Protein 7SH3 (pdb70)

InterPro domains:
  IPR007430 Bacterial virulence protein VirB8-like [PF04335] (34-222)
  IPR032710 NTF2-like domain superfamily [SSF54427] (96-222)

B-factor: mean 129.23, std 21.51, range [91.9, 218.91]

Secondary structure (DSSP, 8-state):
-HHHHHHHHHHHHHHHHHH--SHHHHHHHHHHHHHHHHHHHTT-HHHHHHHHHHHHHHHHHT-/-TTHHHHHHHHHHHHHHHH-B-GGGHHHHHHHHHHHB-HHHHHHHHHHHSTT-TT-HHHHHTTTEEEEEEEEEEEE-SSSEEEEEEEEEEEETT--EEE--EEEEEEEEEE---EEEEEEEEEE-

Radius of gyration: 17.73 Å; Cα contacts (8 Å, |Δi|>4): 302; chains: 2; bounding box: 45×31×51 Å

Structure (mmCIF, N/CA/C/O backbone):
data_7SH3
#
_entry.id   7SH3
#
_cell.length_a   57.260
_cell.length_b   71.480
_cell.length_c   155.110
_cell.angle_alpha   90.000
_cell.angle_beta   90.000
_cell.angle_gamma   90.000
#
_symmetry.space_group_name_H-M   'I 21 21 21'
#
loop_
_entity.id
_entity.type
_entity.pdbx_description
1 polymer 'Synthetic VirB8 Miniprotein Binder'
2 polymer 'VirB8-like protein of type IV secretion system'
#
loop_
_atom_site.group_PDB
_atom_site.id
_atom_site.type_symbol
_atom_site.label_atom_id
_atom_site.label_alt_id
_atom_site.label_comp_id
_atom_site.label_asym_id
_atom_site.label_entity_id
_atom_site.label_seq_id
_atom_site.pdbx_PDB_ins_code
_atom_site.Cartn_x
_atom_site.Cartn_y
_atom_site.Cartn_z
_atom_site.occupancy
_atom_site.B_iso_or_equiv
_atom_site.auth_seq_id
_atom_site.auth_comp_id
_atom_site.auth_asym_id
_atom_site.auth_atom_id
_atom_site.pdbx_PDB_model_num
ATOM 1 N N . ASN A 1 4 ? 18.455 -5.056 23.178 1.00 155.33 4 ASN A N 1
ATOM 2 C CA . ASN A 1 4 ? 18.919 -4.414 21.949 1.00 156.45 4 ASN A CA 1
ATOM 3 C C . ASN A 1 4 ? 18.081 -3.145 21.808 1.00 153.38 4 ASN A C 1
ATOM 4 O O . ASN A 1 4 ? 16.901 -3.160 22.141 1.00 159.46 4 ASN A O 1
ATOM 9 N N . ALA A 1 5 ? 18.650 -2.061 21.271 1.00 152.12 5 ALA A N 1
ATOM 10 C CA . ALA A 1 5 ? 17.919 -0.794 21.247 1.00 149.72 5 ALA A CA 1
ATOM 11 C C . ALA A 1 5 ? 16.665 -0.866 20.375 1.00 158.29 5 ALA A C 1
ATOM 12 O O . ALA A 1 5 ? 15.611 -0.366 20.775 1.00 159.32 5 ALA A O 1
ATOM 14 N N . GLU A 1 6 ? 16.744 -1.466 19.183 1.00 165.96 6 GLU A N 1
ATOM 15 C CA . GLU A 1 6 ? 15.545 -1.575 18.352 1.00 165.31 6 GLU A CA 1
ATOM 16 C C . GLU A 1 6 ? 14.461 -2.372 19.068 1.00 167.77 6 GLU A C 1
ATOM 17 O O . GLU A 1 6 ? 13.332 -1.897 19.235 1.00 163.90 6 GLU A O 1
ATOM 23 N N . GLU A 1 7 ? 14.808 -3.575 19.531 1.00 155.35 7 GLU A N 1
ATOM 24 C CA . GLU A 1 7 ? 13.839 -4.473 20.153 1.00 153.09 7 GLU A CA 1
ATOM 25 C C . GLU A 1 7 ? 13.062 -3.775 21.262 1.00 150.60 7 GLU A C 1
ATOM 26 O O . GLU A 1 7 ? 11.880 -4.064 21.479 1.00 151.21 7 GLU A O 1
ATOM 32 N N . ILE A 1 8 ? 13.702 -2.840 21.969 1.00 150.15 8 ILE A N 1
ATOM 33 C CA . ILE A 1 8 ? 12.992 -2.091 23.001 1.00 146.88 8 ILE A CA 1
ATOM 34 C C . ILE A 1 8 ? 11.981 -1.136 22.376 1.00 144.62 8 ILE A C 1
ATOM 35 O O . ILE A 1 8 ? 10.832 -1.044 22.828 1.00 142.37 8 ILE A O 1
ATOM 40 N N . THR A 1 9 ? 12.389 -0.405 21.336 1.00 145.35 9 THR A N 1
ATOM 41 C CA . THR A 1 9 ? 11.527 0.630 20.771 1.00 141.84 9 THR A CA 1
ATOM 42 C C . THR A 1 9 ? 10.179 0.057 20.354 1.00 141.60 9 THR A C 1
ATOM 43 O O . THR A 1 9 ? 9.127 0.595 20.719 1.00 136.85 9 THR A O 1
ATOM 47 N N . GLU A 1 10 ? 10.190 -1.050 19.603 1.00 141.80 10 GLU A N 1
ATOM 48 C CA . GLU A 1 10 ? 8.940 -1.740 19.281 1.00 136.51 10 GLU A CA 1
ATOM 49 C C . GLU A 1 10 ? 8.222 -2.247 20.531 1.00 132.30 10 GLU A C 1
ATOM 50 O O . GLU A 1 10 ? 7.032 -1.972 20.715 1.00 131.22 10 GLU A O 1
ATOM 56 N N . LYS A 1 11 ? 8.910 -2.978 21.413 1.00 138.61 11 LYS A N 1
ATOM 57 C CA . LYS A 1 11 ? 8.214 -3.485 22.596 1.00 140.13 11 LYS A CA 1
ATOM 58 C C . LYS A 1 11 ? 7.599 -2.351 23.419 1.00 134.68 11 LYS A C 1
ATOM 59 O O . LYS A 1 11 ? 6.406 -2.389 23.744 1.00 127.44 11 LYS A O 1
ATOM 65 N N . ALA A 1 12 ? 8.392 -1.321 23.746 1.00 135.08 12 ALA A N 1
ATOM 66 C CA . ALA A 1 12 ? 7.891 -0.249 24.608 1.00 130.66 12 ALA A CA 1
ATOM 67 C C . ALA A 1 12 ? 6.757 0.528 23.953 1.00 125.73 12 ALA A C 1
ATOM 68 O O . ALA A 1 12 ? 5.874 1.051 24.650 1.00 119.72 12 ALA A O 1
ATOM 70 N N . THR A 1 13 ? 6.782 0.635 22.621 1.00 126.54 13 THR A N 1
ATOM 71 C CA . THR A 1 13 ? 5.739 1.360 21.908 1.00 125.93 13 THR A CA 1
ATOM 72 C C . THR A 1 13 ? 4.410 0.657 22.047 1.00 119.51 13 THR A C 1
ATOM 73 O O . THR A 1 13 ? 3.423 1.267 22.465 1.00 117.26 13 THR A O 1
ATOM 77 N N . LEU A 1 14 ? 4.376 -0.634 21.709 1.00 117.00 14 LEU A N 1
ATOM 78 C CA . LEU A 1 14 ? 3.218 -1.472 22.008 1.00 118.45 14 LEU A CA 1
ATOM 79 C C . LEU A 1 14 ? 2.774 -1.328 23.462 1.00 119.83 14 LEU A C 1
ATOM 80 O O . LEU A 1 14 ? 1.675 -0.844 23.728 1.00 127.08 14 LEU A O 1
ATOM 85 N N . VAL A 1 15 ? 3.627 -1.732 24.413 1.00 121.25 15 VAL A N 1
ATOM 86 C CA . VAL A 1 15 ? 3.334 -1.581 25.839 1.00 123.19 15 VAL A CA 1
ATOM 87 C C . VAL A 1 15 ? 2.731 -0.210 26.131 1.00 127.50 15 VAL A C 1
ATOM 88 O O . VAL A 1 15 ? 1.677 -0.094 26.773 1.00 124.44 15 VAL A O 1
ATOM 92 N 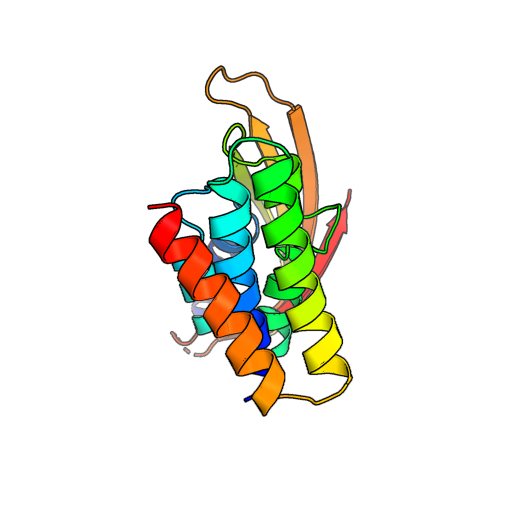N . GLY A 1 16 ? 3.384 0.851 25.652 1.00 139.70 16 GLY A N 1
ATOM 93 C CA . GLY A 1 16 ? 2.902 2.192 25.945 1.00 139.27 16 GLY A CA 1
ATOM 94 C C . GLY A 1 16 ? 1.551 2.492 25.327 1.00 133.12 16 GLY A C 1
ATOM 95 O O . GLY A 1 16 ? 0.777 3.278 25.880 1.00 130.59 16 GLY A O 1
ATOM 96 N N . ILE A 1 17 ? 1.261 1.892 24.168 1.00 122.77 17 ILE A N 1
ATOM 97 C CA . ILE A 1 17 ? -0.084 1.960 23.607 1.00 119.90 17 ILE A CA 1
ATOM 98 C C . ILE A 1 17 ? -1.088 1.343 24.574 1.00 123.15 17 ILE A C 1
ATOM 99 O O . ILE A 1 17 ? -2.009 2.016 25.058 1.00 122.51 17 ILE A O 1
ATOM 104 N N . GLU A 1 18 ? -0.918 0.049 24.881 1.00 119.66 18 GLU A N 1
ATOM 105 C CA . GLU A 1 18 ? -1.951 -0.646 25.644 1.00 126.66 18 GLU A CA 1
ATOM 106 C C . GLU A 1 18 ? -2.140 -0.037 27.022 1.00 122.81 18 GLU A C 1
ATOM 107 O O . GLU A 1 18 ? -3.180 -0.249 27.650 1.00 121.15 18 GLU A O 1
ATOM 113 N N . ALA A 1 19 ? -1.144 0.681 27.525 1.00 128.07 19 ALA A N 1
ATOM 114 C CA . ALA A 1 19 ? -1.349 1.414 28.764 1.00 127.95 19 ALA A CA 1
ATOM 115 C C . ALA A 1 19 ? -2.170 2.668 28.492 1.00 125.18 19 ALA A C 1
ATOM 116 O O . ALA A 1 19 ? -3.143 2.943 29.200 1.00 116.37 19 ALA A O 1
ATOM 118 N N . TRP A 1 20 ? -1.818 3.412 27.433 1.00 124.00 20 TRP A N 1
ATOM 119 C CA . TRP A 1 20 ? -2.610 4.577 27.055 1.00 128.82 20 TRP A CA 1
ATOM 120 C C . TRP A 1 20 ? -4.090 4.231 26.883 1.00 130.34 20 TRP A C 1
ATOM 121 O O . TRP A 1 20 ? -4.969 4.970 27.348 1.00 126.72 20 TRP A O 1
ATOM 132 N N . LEU A 1 21 ? -4.382 3.101 26.241 1.00 125.88 21 LEU A N 1
ATOM 133 C CA . LEU A 1 21 ? -5.761 2.788 25.896 1.00 123.76 21 LEU A CA 1
ATOM 134 C C . LEU A 1 21 ? -6.594 2.467 27.126 1.00 128.61 21 LEU A C 1
ATOM 135 O O . LEU A 1 21 ? -7.777 2.822 27.185 1.00 136.29 21 LEU A O 1
ATOM 140 N N . LEU A 1 22 ? -5.994 1.811 28.117 1.00 128.10 22 LEU A N 1
ATOM 141 C CA . LEU A 1 22 ? -6.673 1.353 29.323 1.00 125.37 22 LEU A CA 1
ATOM 142 C C . LEU A 1 22 ? -6.786 2.415 30.406 1.00 135.54 22 LEU A C 1
ATOM 143 O O . LEU A 1 22 ? -7.453 2.166 31.420 1.00 145.45 22 LEU A O 1
ATOM 148 N N . ALA A 1 23 ? -6.147 3.571 30.240 1.00 147.05 23 ALA A N 1
ATOM 149 C CA . ALA A 1 23 ? -6.028 4.526 31.334 1.00 150.39 23 ALA A CA 1
ATOM 150 C C . ALA A 1 23 ? -7.284 5.371 31.435 1.00 154.88 23 ALA A C 1
ATOM 151 O O . ALA A 1 23 ? -7.891 5.729 30.422 1.00 158.62 23 ALA A O 1
ATOM 153 N N . LYS A 1 24 ? -7.658 5.711 32.666 1.00 160.48 24 LYS A N 1
ATOM 154 C CA . LYS A 1 24 ? -8.974 6.275 32.920 1.00 160.74 24 LYS A CA 1
ATOM 155 C C . LYS A 1 24 ? -8.939 7.798 32.972 1.00 165.94 24 LYS A C 1
ATOM 156 O O . LYS A 1 24 ? -9.201 8.454 31.959 1.00 170.55 24 LYS A O 1
ATOM 162 N N . ASP A 1 25 ? -8.624 8.375 34.127 1.00 165.40 25 ASP A N 1
ATOM 163 C CA . ASP A 1 25 ? -8.550 9.824 34.229 1.00 168.65 25 ASP A CA 1
ATOM 164 C C . ASP A 1 25 ? -7.250 10.342 33.612 1.00 167.79 25 ASP A C 1
ATOM 165 O O . ASP A 1 25 ? -6.392 9.576 33.159 1.00 162.33 25 ASP A O 1
ATOM 170 N N . GLU A 1 26 ? -7.116 11.672 33.577 1.00 168.82 26 GLU A N 1
ATOM 171 C CA . GLU A 1 26 ? -5.910 12.276 33.017 1.00 166.28 26 GLU A CA 1
ATOM 172 C C . GLU A 1 26 ? -4.683 11.974 33.866 1.00 166.11 26 GLU A C 1
ATOM 173 O O . GLU A 1 26 ? -3.558 12.047 33.360 1.00 162.90 26 GLU A O 1
ATOM 179 N N . GLU A 1 27 ? -4.876 11.616 35.136 1.00 173.57 27 GLU A N 1
ATOM 180 C CA . GLU A 1 27 ? -3.756 11.242 35.990 1.00 168.59 27 GLU A CA 1
ATOM 181 C C . GLU A 1 27 ? -3.205 9.858 35.668 1.00 167.26 27 GLU A C 1
ATOM 182 O O . GLU A 1 27 ? -2.039 9.589 35.967 1.00 168.55 27 GLU A O 1
ATOM 188 N N . GLN A 1 28 ? -3.996 8.990 35.040 1.00 164.39 28 GLN A N 1
ATOM 189 C CA . GLN A 1 28 ? -3.467 7.745 34.493 1.00 159.12 28 GLN A CA 1
ATOM 190 C C . GLN A 1 28 ? -2.824 7.951 33.118 1.00 155.95 28 GLN A C 1
ATOM 191 O O . GLN A 1 28 ? -1.866 7.255 32.767 1.00 146.30 28 GLN A O 1
ATOM 197 N N . LYS A 1 29 ? -3.346 8.888 32.319 1.00 155.64 29 LYS A N 1
ATOM 198 C CA . LYS A 1 29 ? -2.746 9.171 31.016 1.00 148.05 29 LYS A CA 1
ATOM 199 C C . LYS A 1 29 ? -1.407 9.882 31.167 1.00 144.69 29 LYS A C 1
ATOM 200 O O . LYS A 1 29 ? -0.476 9.628 30.396 1.00 143.70 29 LYS A O 1
ATOM 206 N N . LYS A 1 30 ? -1.297 10.795 32.136 1.00 150.39 30 LYS A N 1
ATOM 207 C CA . LYS A 1 30 ? -0.062 11.558 32.286 1.00 149.05 30 LYS A CA 1
ATOM 208 C C . LYS A 1 30 ? 1.119 10.637 32.570 1.00 146.94 30 LYS A C 1
ATOM 209 O O . LYS A 1 30 ? 2.217 10.844 32.040 1.00 149.33 30 LYS A O 1
ATOM 215 N N . LYS A 1 31 ? 0.905 9.590 33.371 1.00 146.31 31 LYS A N 1
ATOM 216 C CA . LYS A 1 31 ? 2.020 8.738 33.775 1.00 140.48 31 LYS A 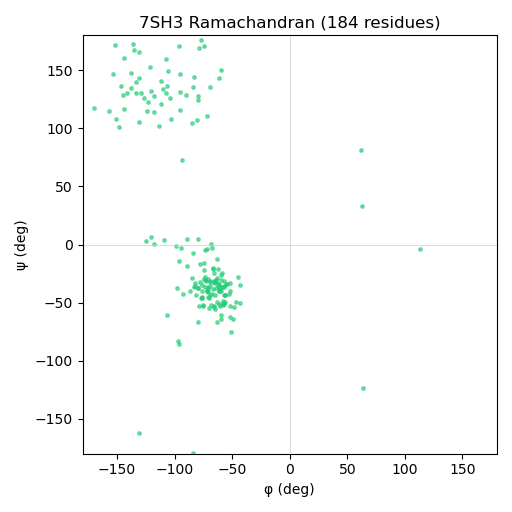CA 1
ATOM 217 C C . LYS A 1 31 ? 2.492 7.856 32.621 1.00 135.96 31 LYS A C 1
ATOM 218 O O . LYS A 1 31 ? 3.694 7.623 32.464 1.00 134.40 31 LYS A O 1
ATOM 224 N N . VAL A 1 32 ? 1.561 7.378 31.794 1.00 137.80 32 VAL A N 1
ATOM 225 C CA . VAL A 1 32 ? 1.916 6.545 30.647 1.00 133.70 32 VAL A CA 1
ATOM 226 C C . VAL A 1 32 ? 2.597 7.378 29.565 1.00 139.91 32 VAL A C 1
ATOM 227 O O . VAL A 1 32 ? 3.572 6.940 28.938 1.00 136.89 32 VAL A O 1
ATOM 231 N N . ARG A 1 33 ? 2.111 8.598 29.341 1.00 134.52 33 ARG A N 1
ATOM 232 C CA . ARG A 1 33 ? 2.713 9.461 28.333 1.00 137.47 33 ARG A CA 1
ATOM 233 C C . ARG A 1 33 ? 4.154 9.819 28.698 1.00 142.04 33 ARG A C 1
ATOM 234 O O . ARG A 1 33 ? 5.027 9.872 27.828 1.00 146.72 33 ARG A O 1
ATOM 242 N N . THR A 1 34 ? 4.435 10.027 29.985 1.00 146.67 34 THR A N 1
ATOM 243 C CA . THR A 1 34 ? 5.786 10.399 30.402 1.00 149.55 34 THR A CA 1
ATOM 244 C C . THR A 1 34 ? 6.742 9.210 30.370 1.00 147.16 34 THR A C 1
ATOM 245 O O . THR A 1 34 ? 7.835 9.304 29.798 1.00 151.55 34 THR A O 1
ATOM 249 N N . LEU A 1 35 ? 6.359 8.102 31.013 1.00 142.12 35 LEU A N 1
ATOM 250 C CA . LEU A 1 35 ? 7.124 6.863 30.911 1.00 137.68 35 LEU A CA 1
ATOM 251 C C . LEU A 1 35 ? 7.479 6.564 29.463 1.00 142.28 35 LEU A C 1
ATOM 252 O O . LEU A 1 35 ? 8.638 6.297 29.127 1.00 142.93 35 LEU A O 1
ATOM 257 N N . ASN A 1 36 ? 6.480 6.622 28.587 1.00 142.50 36 ASN A N 1
ATOM 258 C CA . ASN A 1 36 ? 6.698 6.316 27.178 1.00 141.70 36 ASN A CA 1
ATOM 259 C C . ASN A 1 36 ? 7.759 7.233 26.584 1.00 144.06 36 ASN A C 1
ATOM 260 O O . ASN A 1 36 ? 8.740 6.766 26.000 1.00 144.82 36 ASN A O 1
ATOM 265 N N . ARG A 1 37 ? 7.589 8.547 26.752 1.00 153.76 37 ARG A N 1
ATOM 266 C CA . ARG A 1 37 ? 8.566 9.500 26.235 1.00 158.86 37 ARG A CA 1
ATOM 267 C C . ARG A 1 37 ? 9.927 9.311 26.890 1.00 160.39 37 ARG A C 1
ATOM 268 O O . ARG A 1 37 ? 10.966 9.486 26.242 1.00 163.44 37 ARG A O 1
ATOM 276 N N . GLN A 1 38 ? 9.946 8.966 28.176 1.00 149.86 38 GLN A N 1
ATOM 277 C CA . GLN A 1 38 ? 11.228 8.751 28.834 1.00 151.06 38 GLN A CA 1
ATOM 278 C C . GLN A 1 38 ? 11.933 7.527 28.267 1.00 150.10 38 GLN A C 1
ATOM 279 O O . GLN A 1 38 ? 13.154 7.541 28.092 1.00 154.58 38 GLN A O 1
ATOM 285 N N . VAL A 1 39 ? 11.184 6.464 27.959 1.00 148.75 39 VAL A N 1
ATOM 286 C CA . VAL A 1 39 ? 11.806 5.305 27.328 1.00 146.62 39 VAL A CA 1
ATOM 287 C C . VAL A 1 39 ? 12.364 5.688 25.961 1.00 147.48 39 VAL A C 1
ATOM 288 O O . VAL A 1 39 ? 13.348 5.103 25.496 1.00 146.03 39 VAL A O 1
ATOM 292 N N . LYS A 1 40 ? 11.757 6.677 25.304 1.00 142.89 40 LYS A N 1
ATOM 293 C CA . LYS A 1 40 ? 12.282 7.169 24.034 1.00 149.11 40 LYS A CA 1
ATOM 294 C C . LYS A 1 40 ? 13.517 8.031 24.258 1.00 158.26 40 LYS A C 1
ATOM 295 O O . LYS A 1 40 ? 14.572 7.803 23.648 1.00 160.44 40 LYS A O 1
ATOM 301 N N . LYS A 1 41 ? 13.389 9.039 25.128 1.00 158.46 41 LYS A N 1
ATOM 302 C CA . LYS A 1 41 ? 14.504 9.927 25.440 1.00 162.04 41 LYS A CA 1
ATOM 303 C C . LYS A 1 41 ? 15.737 9.133 25.840 1.00 163.26 41 LYS A C 1
ATOM 304 O O . LYS A 1 41 ? 16.858 9.467 25.446 1.00 170.02 41 LYS A O 1
ATOM 310 N N . LEU A 1 42 ? 15.541 8.060 26.607 1.00 158.74 42 LEU A N 1
ATOM 311 C CA . LEU A 1 42 ? 16.671 7.294 27.113 1.00 159.45 42 LEU A CA 1
ATOM 312 C C . LEU A 1 42 ? 17.315 6.458 26.020 1.00 163.78 42 LEU A C 1
ATOM 313 O O . LEU A 1 42 ? 18.523 6.205 26.073 1.00 168.78 42 LEU A O 1
ATOM 318 N N . LEU A 1 43 ? 16.542 6.016 25.029 1.00 164.68 43 LEU A N 1
ATOM 319 C CA . LEU A 1 43 ? 17.145 5.204 23.980 1.00 164.93 43 LEU A CA 1
ATOM 320 C C . LEU A 1 43 ? 17.980 6.044 23.025 1.00 179.64 43 LEU A C 1
ATOM 321 O O . LEU A 1 43 ? 18.958 5.544 22.454 1.00 179.40 43 LEU A O 1
ATOM 326 N N . GLN A 1 44 ? 17.614 7.313 22.847 1.00 194.56 44 GLN A N 1
ATOM 327 C CA . GLN A 1 44 ? 18.415 8.208 22.021 1.00 195.90 44 GLN A CA 1
ATOM 328 C C . GLN A 1 44 ? 19.725 8.554 22.713 1.00 201.93 44 GLN A C 1
ATOM 329 O O . GLN A 1 44 ? 20.778 8.599 22.070 1.00 204.91 44 GLN A O 1
ATOM 335 N N . GLN A 1 45 ? 19.684 8.787 24.030 1.00 203.27 45 GLN A N 1
ATOM 336 C CA . GLN A 1 45 ? 20.895 8.948 24.830 1.00 207.38 45 GLN A CA 1
ATOM 337 C C . GLN A 1 45 ? 21.698 7.655 24.953 1.00 208.16 45 GLN A C 1
ATOM 338 O O . GLN A 1 45 ? 22.740 7.661 25.619 1.00 213.64 45 GLN A O 1
ATOM 344 N N . ASN A 1 46 ? 21.236 6.560 24.340 1.00 185.02 46 ASN A N 1
ATOM 345 C CA . ASN A 1 46 ? 21.933 5.270 24.344 1.00 178.39 46 ASN A CA 1
ATOM 346 C C . ASN A 1 46 ? 22.070 4.693 25.747 1.00 170.35 46 ASN A C 1
ATOM 347 O O . ASN A 1 46 ? 23.051 4.012 26.059 1.00 165.84 46 ASN A O 1
ATOM 352 N N . ASP A 1 47 ? 21.085 4.958 26.599 1.00 171.94 47 ASP A N 1
ATOM 353 C CA . ASP A 1 47 ? 21.002 4.331 27.912 1.00 161.44 47 ASP A CA 1
ATOM 354 C C . ASP A 1 47 ? 20.116 3.092 27.818 1.00 155.06 47 ASP A C 1
ATOM 355 O O . ASP A 1 47 ? 18.983 3.063 28.287 1.00 159.15 47 ASP A O 1
ATOM 360 N N . LEU A 1 48 ? 20.658 2.053 27.183 1.00 149.92 48 LEU A N 1
ATOM 361 C CA . LEU A 1 48 ? 19.871 0.841 26.978 1.00 147.87 48 LEU A CA 1
ATOM 362 C C . LEU A 1 48 ? 19.597 0.139 28.292 1.00 148.30 48 LEU A C 1
ATOM 363 O O . LEU A 1 48 ? 18.479 -0.320 28.533 1.00 151.48 48 LEU A O 1
ATOM 368 N N . ASP A 1 49 ? 20.602 0.043 29.161 1.00 158.02 49 ASP A N 1
ATOM 369 C CA . ASP A 1 49 ? 20.355 -0.572 30.460 1.00 159.51 49 ASP A CA 1
ATOM 370 C C . ASP A 1 49 ? 19.296 0.192 31.249 1.00 159.79 49 ASP A C 1
ATOM 371 O O . ASP A 1 49 ? 18.472 -0.418 31.936 1.00 161.16 49 ASP A O 1
ATOM 376 N N . GLN A 1 50 ? 19.275 1.523 31.142 1.00 169.65 50 GLN A N 1
ATOM 377 C CA . GLN A 1 50 ? 18.257 2.282 31.862 1.00 166.46 50 GLN A CA 1
ATOM 378 C C . GLN A 1 50 ? 16.892 2.195 31.186 1.00 161.88 50 GLN A C 1
ATOM 379 O O . GLN A 1 50 ? 15.870 2.015 31.860 1.00 159.66 50 GLN A O 1
ATOM 385 N N . ALA A 1 51 ? 16.850 2.349 29.862 1.00 159.64 51 ALA A N 1
ATOM 386 C CA . ALA A 1 51 ? 15.573 2.295 29.163 1.00 153.81 51 ALA A CA 1
ATOM 387 C C . ALA A 1 51 ? 14.884 0.957 29.391 1.00 149.08 51 ALA A C 1
ATOM 388 O O . ALA A 1 51 ? 13.660 0.903 29.525 1.00 144.20 51 ALA A O 1
ATOM 390 N N . LYS A 1 52 ? 15.655 -0.132 29.462 1.00 142.40 52 LYS A N 1
ATOM 391 C CA . LYS A 1 52 ? 15.079 -1.437 29.776 1.00 143.01 52 LYS A CA 1
ATOM 392 C C . LYS A 1 52 ? 14.336 -1.429 31.106 1.00 147.31 52 LYS A C 1
ATOM 393 O O . LYS A 1 52 ? 13.371 -2.182 31.274 1.00 143.18 52 LYS A O 1
ATOM 399 N N . ARG A 1 53 ? 14.768 -0.605 32.071 1.00 164.17 53 ARG A N 1
ATOM 400 C CA . ARG A 1 53 ? 14.048 -0.551 33.342 1.00 161.68 53 ARG A CA 1
ATOM 401 C C . ARG A 1 53 ? 12.820 0.347 33.276 1.00 160.80 53 ARG A C 1
ATOM 402 O O . ARG A 1 53 ? 11.770 -0.008 33.816 1.00 159.89 53 ARG A O 1
ATOM 410 N N . VAL A 1 54 ? 12.933 1.523 32.654 1.00 148.38 54 VAL A N 1
ATOM 411 C CA . VAL A 1 54 ? 11.753 2.357 32.449 1.00 143.22 54 VAL A CA 1
ATOM 412 C C . VAL A 1 54 ? 10.726 1.608 31.622 1.00 138.47 54 VAL A C 1
ATOM 413 O O . VAL A 1 54 ? 9.526 1.872 31.719 1.00 135.96 54 VAL A O 1
ATOM 417 N N . LEU A 1 55 ? 11.173 0.657 30.804 1.00 137.37 55 LEU A N 1
ATOM 418 C CA . LEU A 1 55 ? 10.245 -0.249 30.142 1.00 133.24 55 LEU A CA 1
ATOM 419 C C . LEU A 1 55 ? 9.672 -1.253 31.129 1.00 133.78 55 LEU A C 1
ATOM 420 O O . LEU A 1 55 ? 8.525 -1.683 30.974 1.00 139.00 55 LEU A O 1
ATOM 425 N N . ASP A 1 56 ? 10.445 -1.633 32.147 1.00 135.40 56 ASP A N 1
ATOM 426 C CA . ASP A 1 56 ? 9.912 -2.501 33.195 1.00 136.13 56 ASP A CA 1
ATOM 427 C C . ASP A 1 56 ? 8.914 -1.768 34.088 1.00 135.82 56 ASP A C 1
ATOM 428 O O . ASP A 1 56 ? 7.994 -2.396 34.629 1.00 135.48 56 ASP A O 1
ATOM 433 N N . GLN A 1 57 ? 9.072 -0.452 34.254 1.00 134.16 57 GLN A N 1
ATOM 434 C CA . GLN A 1 57 ? 8.055 0.328 34.953 1.00 132.07 57 GLN A CA 1
ATOM 435 C C . GLN A 1 57 ? 6.791 0.448 34.108 1.00 133.57 57 GLN A C 1
ATOM 436 O O . GLN A 1 57 ? 5.673 0.263 34.605 1.00 137.46 57 GLN A O 1
ATOM 442 N N . LEU A 1 58 ? 6.951 0.753 32.819 1.00 134.23 58 LEU A N 1
ATOM 443 C CA . LEU A 1 58 ? 5.801 0.768 31.928 1.00 128.28 58 LEU A CA 1
ATOM 444 C C . LEU A 1 58 ? 5.135 -0.603 31.883 1.00 130.02 58 LEU A C 1
ATOM 445 O O . LEU A 1 58 ? 3.903 -0.704 31.904 1.00 127.17 58 LEU A O 1
ATOM 450 N N . LYS A 1 59 ? 5.934 -1.673 31.862 1.00 127.42 59 LYS A N 1
ATOM 451 C CA . LYS A 1 59 ? 5.355 -3.014 31.860 1.00 130.08 59 LYS A CA 1
ATOM 452 C C . LYS A 1 59 ? 4.551 -3.293 33.125 1.00 134.79 59 LYS A C 1
ATOM 453 O O . LYS A 1 59 ? 3.546 -4.012 33.059 1.00 131.83 59 LYS A O 1
ATOM 459 N N . SER A 1 60 ? 4.968 -2.743 34.278 1.00 146.02 60 SER A N 1
ATOM 460 C CA . SER A 1 60 ? 4.217 -2.943 35.521 1.00 144.96 60 SER A CA 1
ATOM 461 C C . SER A 1 60 ? 2.893 -2.193 35.491 1.00 141.90 60 SER A C 1
ATOM 462 O O . SER A 1 60 ? 1.828 -2.789 35.691 1.00 143.60 60 SER A O 1
ATOM 465 N N . VAL A 1 61 ? 2.937 -0.880 35.236 1.00 137.42 61 VAL A N 1
ATOM 466 C CA . VAL A 1 61 ? 1.736 -0.056 35.111 1.00 131.88 61 VAL A CA 1
ATOM 467 C C . VAL A 1 61 ? 0.723 -0.781 34.241 1.00 133.84 61 VAL A C 1
ATOM 468 O O . VAL A 1 61 ? -0.488 -0.621 34.408 1.00 141.49 61 VAL A O 1
ATOM 472 N N . LEU A 1 62 ? 1.208 -1.623 33.333 1.00 133.66 62 LEU A N 1
ATOM 473 C CA . LEU A 1 62 ? 0.297 -2.384 32.490 1.00 135.70 62 LEU A CA 1
ATOM 474 C C . LEU A 1 62 ? -0.263 -3.601 33.216 1.00 137.69 62 LEU A C 1
ATOM 475 O O . LEU A 1 62 ? -1.430 -3.948 33.017 1.00 138.48 62 LEU A O 1
ATOM 480 N N . GLU A 1 63 ? 0.547 -4.272 34.043 1.00 141.20 63 GLU A N 1
ATOM 481 C CA . GLU A 1 63 ? 0.000 -5.318 34.904 1.00 143.89 63 GLU A CA 1
ATOM 482 C C . GLU A 1 63 ? -1.105 -4.750 35.771 1.00 142.48 63 GLU A C 1
ATOM 483 O O . GLU A 1 63 ? -2.213 -5.292 35.820 1.00 144.80 63 GLU A O 1
ATOM 489 N N . ASP A 1 64 ? -0.815 -3.637 36.453 1.00 134.48 64 ASP A N 1
ATOM 490 C CA . ASP A 1 64 ? -1.785 -3.000 37.341 1.00 139.32 64 ASP A CA 1
ATOM 491 C C . ASP A 1 64 ? -3.080 -2.624 36.635 1.00 136.02 64 ASP A C 1
ATOM 492 O O . ASP A 1 64 ? -4.168 -2.837 37.183 1.00 135.33 64 ASP A O 1
ATOM 497 N N . LEU A 1 65 ? -2.993 -2.063 35.428 1.00 140.13 65 LEU A N 1
ATOM 498 C CA . LEU A 1 65 ? -4.201 -1.599 34.759 1.00 138.94 65 LEU A CA 1
ATOM 499 C C . LEU A 1 65 ? -5.078 -2.742 34.267 1.00 136.91 65 LEU A C 1
ATOM 500 O O . LEU A 1 65 ? -6.173 -2.479 33.756 1.00 139.91 65 LEU A O 1
ATOM 505 N N . LYS A 1 66 ? -4.636 -3.989 34.421 1.00 135.22 66 LYS A N 1
ATOM 506 C CA . LYS A 1 66 ? -5.505 -5.149 34.275 1.00 138.71 66 LYS A CA 1
ATOM 507 C C . LYS A 1 66 ? -5.533 -6.030 35.532 1.00 148.63 66 LYS A C 1
ATOM 508 O O . LYS A 1 66 ? -6.463 -6.818 35.729 1.00 149.61 66 LYS A O 1
ATOM 514 N N . ASN B 2 40 ? 4.094 -13.668 -14.003 1.00 137.57 31 ASN B N 1
ATOM 515 C CA . ASN B 2 40 ? 2.650 -13.430 -13.877 1.00 145.52 31 ASN B CA 1
ATOM 516 C C . ASN B 2 40 ? 1.880 -14.491 -13.061 1.00 150.05 31 ASN B C 1
ATOM 517 O O . ASN B 2 40 ? 0.935 -14.131 -12.357 1.00 149.13 31 ASN B O 1
ATOM 522 N N . PRO B 2 41 ? 2.234 -15.785 -13.164 1.00 144.59 32 PRO B N 1
ATOM 523 C CA . PRO B 2 41 ? 1.773 -16.713 -12.113 1.00 135.75 32 PRO B CA 1
ATOM 524 C C . PRO B 2 41 ? 2.298 -16.282 -10.757 1.00 134.91 32 PRO B C 1
ATOM 525 O O . PRO B 2 41 ? 1.646 -16.485 -9.724 1.00 127.16 32 PRO B O 1
ATOM 529 N N . TYR B 2 42 ? 3.479 -15.656 -10.759 1.00 137.01 33 TYR B N 1
ATOM 530 C CA . TYR B 2 42 ? 4.103 -15.127 -9.555 1.00 133.31 33 TYR B CA 1
ATOM 531 C C . TYR B 2 42 ? 3.578 -13.730 -9.225 1.00 127.75 33 TYR B C 1
ATOM 532 O O . TYR B 2 42 ? 3.536 -13.350 -8.050 1.00 125.26 33 TYR B O 1
ATOM 541 N N . ILE B 2 43 ? 3.157 -12.961 -10.236 1.00 127.60 34 ILE B N 1
ATOM 542 C CA . ILE B 2 43 ? 2.747 -11.580 -9.997 1.00 123.85 34 ILE B CA 1
ATOM 543 C C . ILE B 2 43 ? 1.311 -11.531 -9.506 1.00 124.22 34 ILE B C 1
ATOM 544 O O . ILE B 2 43 ? 0.952 -10.694 -8.670 1.00 123.11 34 ILE B O 1
ATOM 549 N N . SER B 2 44 ? 0.457 -12.417 -10.011 1.00 124.09 35 SER B N 1
ATOM 550 C CA . SER B 2 44 ? -0.887 -12.461 -9.458 1.00 120.61 35 SER B CA 1
ATOM 551 C C . SER B 2 44 ? -0.841 -12.925 -8.008 1.00 118.17 35 SER B C 1
ATOM 552 O O . SER B 2 44 ? -1.711 -12.563 -7.211 1.00 117.49 35 SER B O 1
ATOM 555 N N . VAL B 2 45 ? 0.206 -13.660 -7.629 1.00 121.14 36 VAL B N 1
ATOM 556 C CA . VAL B 2 45 ? 0.397 -14.003 -6.223 1.00 117.87 36 VAL B CA 1
ATOM 557 C C . VAL B 2 45 ? 0.947 -12.815 -5.459 1.00 112.10 36 VAL B C 1
ATOM 558 O O . VAL B 2 45 ? 0.486 -12.493 -4.361 1.00 115.33 36 VAL B O 1
ATOM 562 N N . ALA B 2 46 ? 1.952 -12.157 -6.022 1.00 116.39 37 ALA B N 1
ATOM 563 C CA . ALA B 2 46 ? 2.564 -11.027 -5.338 1.00 119.33 37 ALA B CA 1
ATOM 564 C C . ALA B 2 46 ? 1.542 -9.942 -5.056 1.00 111.86 37 ALA B C 1
ATOM 565 O O . ALA B 2 46 ? 1.692 -9.169 -4.104 1.00 108.57 37 ALA B O 1
ATOM 567 N N . ASN B 2 47 ? 0.479 -9.908 -5.851 1.00 113.83 38 ASN B N 1
ATOM 568 C CA . ASN B 2 47 ? -0.593 -8.943 -5.682 1.00 113.16 38 ASN B CA 1
ATOM 569 C C . ASN B 2 47 ? -1.528 -9.311 -4.544 1.00 110.11 38 ASN B C 1
ATOM 570 O O . ASN B 2 47 ? -2.089 -8.420 -3.894 1.00 103.01 38 ASN B O 1
ATOM 575 N N . ILE B 2 48 ? -1.713 -10.610 -4.300 1.00 111.89 39 ILE B N 1
ATOM 576 C CA . ILE B 2 48 ? -2.512 -11.030 -3.158 1.00 112.71 39 ILE B CA 1
ATOM 577 C C . ILE B 2 48 ? -1.783 -10.717 -1.866 1.00 113.22 39 ILE B C 1
ATOM 578 O O . ILE B 2 48 ? -2.377 -10.207 -0.908 1.00 114.13 39 ILE B O 1
ATOM 583 N N . MET B 2 49 ? -0.480 -10.988 -1.824 1.00 111.08 40 MET B N 1
ATOM 584 C CA . MET B 2 49 ? 0.309 -10.617 -0.656 1.00 108.45 40 MET B CA 1
ATOM 585 C C . MET B 2 49 ? 0.360 -9.109 -0.474 1.00 104.71 40 MET B C 1
ATOM 586 O O . MET B 2 49 ? 0.441 -8.622 0.657 1.00 107.82 40 MET B O 1
ATOM 591 N N . LEU B 2 50 ? 0.289 -8.356 -1.566 1.00 103.83 41 LEU B N 1
ATOM 592 C CA . LEU B 2 50 ? 0.397 -6.910 -1.482 1.00 104.62 41 LEU B CA 1
ATOM 593 C C . LEU B 2 50 ? -0.873 -6.272 -0.964 1.00 110.88 41 LEU B C 1
ATOM 594 O O . LEU B 2 50 ? -0.795 -5.247 -0.284 1.00 109.91 41 LEU B O 1
ATOM 599 N N . GLN B 2 51 ? -2.044 -6.833 -1.305 1.00 123.61 42 GLN B N 1
ATOM 600 C CA . GLN B 2 51 ? -3.307 -6.343 -0.750 1.00 121.52 42 GLN B CA 1
ATOM 601 C C . GLN B 2 51 ? -3.383 -6.584 0.744 1.00 124.81 42 GLN B C 1
ATOM 602 O O . GLN B 2 51 ? -3.688 -5.672 1.520 1.00 123.42 42 GLN B O 1
ATOM 608 N N . ASN B 2 52 ? -3.151 -7.828 1.156 1.00 118.47 43 ASN B N 1
ATOM 609 C CA . ASN B 2 52 ? -3.216 -8.179 2.567 1.00 119.11 43 ASN B CA 1
ATOM 610 C C . ASN B 2 52 ? -2.272 -7.312 3.398 1.00 114.63 43 ASN B C 1
ATOM 611 O O . ASN B 2 52 ? -2.656 -6.822 4.466 1.00 118.11 43 ASN B O 1
ATOM 616 N N . TYR B 2 53 ? -1.037 -7.088 2.921 1.00 106.17 44 TYR B N 1
ATOM 617 C CA . TYR B 2 53 ? -0.125 -6.243 3.685 1.00 104.54 44 TYR B CA 1
ATOM 618 C C . TYR B 2 53 ? -0.712 -4.848 3.908 1.00 104.44 44 TYR B C 1
ATOM 619 O O . TYR B 2 53 ? -0.738 -4.351 5.038 1.00 104.53 44 TYR B O 1
ATOM 628 N N . VAL B 2 54 ? -1.217 -4.207 2.855 1.00 107.93 45 VAL B N 1
ATOM 629 C CA . VAL B 2 54 ? -1.786 -2.869 3.037 1.00 110.91 45 VAL B CA 1
ATOM 630 C C . VAL B 2 54 ? -3.027 -2.906 3.918 1.00 108.39 45 VAL B C 1
ATOM 631 O O . VAL B 2 54 ? -3.296 -1.950 4.658 1.00 107.50 45 VAL B O 1
ATOM 635 N N . LYS B 2 55 ? -3.802 -3.991 3.863 1.00 106.28 46 LYS B N 1
ATOM 636 C CA . LYS B 2 55 ? -4.960 -4.105 4.749 1.00 106.57 46 LYS B CA 1
ATOM 637 C C . LYS B 2 55 ? -4.518 -4.132 6.204 1.00 108.21 46 LYS B C 1
ATOM 638 O O . LYS B 2 55 ? -4.761 -3.179 6.949 1.00 110.01 46 LYS B O 1
ATOM 644 N N . GLN B 2 56 ? -3.808 -5.199 6.609 1.00 108.69 47 GLN B N 1
ATOM 645 C CA . GLN B 2 56 ? -3.409 -5.341 8.007 1.00 100.87 47 GLN B CA 1
ATOM 646 C C . GLN B 2 56 ? -2.634 -4.138 8.517 1.00 99.91 47 GLN B C 1
ATOM 647 O O . GLN B 2 56 ? -2.753 -3.788 9.701 1.00 103.30 47 GLN B O 1
ATOM 653 N N . ARG B 2 57 ? -1.837 -3.499 7.658 1.00 102.25 48 ARG B N 1
ATOM 654 C CA . ARG B 2 57 ? -0.951 -2.426 8.109 1.00 106.93 48 ARG B CA 1
ATOM 655 C C . ARG B 2 57 ? -1.722 -1.134 8.359 1.00 105.86 48 ARG B C 1
ATOM 656 O O . ARG B 2 57 ? -1.441 -0.421 9.332 1.00 101.81 48 ARG B O 1
ATOM 664 N N . GLU B 2 58 ? -2.688 -0.819 7.495 1.00 109.80 49 GLU B N 1
ATOM 665 C CA . GLU B 2 58 ? -3.398 0.450 7.537 1.00 111.48 49 GLU B CA 1
ATOM 666 C C . GLU B 2 58 ? -4.742 0.359 8.234 1.00 116.27 49 GLU B C 1
ATOM 667 O O . GLU B 2 58 ? -5.447 1.370 8.327 1.00 115.55 49 GLU B O 1
ATOM 673 N N . LYS B 2 59 ? -5.124 -0.827 8.695 1.00 114.14 50 LYS B N 1
ATOM 674 C CA . LYS B 2 59 ? -6.311 -1.001 9.507 1.00 106.37 50 LYS B CA 1
ATOM 675 C C . LYS B 2 59 ? -6.048 -0.486 10.922 1.00 107.62 50 LYS B C 1
ATOM 676 O O . LYS B 2 59 ? -4.929 -0.117 11.280 1.00 106.06 50 LYS B O 1
ATOM 682 N N . TYR B 2 60 ? -7.119 -0.410 11.712 1.00 119.28 51 TYR B N 1
ATOM 683 C CA . TYR B 2 60 ? -7.056 -0.087 13.139 1.00 118.20 51 TYR B CA 1
ATOM 684 C C . TYR B 2 60 ? -8.199 -0.835 13.801 1.00 124.67 51 TYR B C 1
ATOM 685 O O . TYR B 2 60 ? -9.345 -0.400 13.724 1.00 125.00 51 TYR B O 1
ATOM 694 N N . ASN B 2 61 ? -7.896 -1.950 14.440 1.00 147.74 52 ASN B N 1
ATOM 695 C CA . ASN B 2 61 ? -8.813 -2.556 15.391 1.00 152.67 52 ASN B CA 1
ATOM 696 C C . ASN B 2 61 ? -8.060 -2.683 16.702 1.00 154.36 52 ASN B C 1
ATOM 697 O O . ASN B 2 61 ? -7.052 -3.399 16.775 1.00 157.18 52 ASN B O 1
ATOM 702 N N . TYR B 2 62 ? -8.520 -1.959 17.723 1.00 130.29 53 TYR B N 1
ATOM 703 C CA . TYR B 2 62 ? -7.722 -1.854 18.936 1.00 127.18 53 TYR B CA 1
ATOM 704 C C . TYR B 2 62 ? -7.604 -3.181 19.677 1.00 126.44 53 TYR B C 1
ATOM 705 O O . TYR B 2 62 ? -6.644 -3.369 20.424 1.00 127.14 53 TYR B O 1
ATOM 714 N N . ASP B 2 63 ? -8.509 -4.123 19.449 1.00 128.66 54 ASP B N 1
ATOM 715 C CA . ASP B 2 63 ? -8.389 -5.464 20.012 1.00 126.69 54 ASP B CA 1
ATOM 716 C C . ASP B 2 63 ? -7.416 -6.359 19.235 1.00 127.17 54 ASP B C 1
ATOM 717 O O . ASP B 2 63 ? -7.336 -7.555 19.541 1.00 125.97 54 ASP B O 1
ATOM 722 N N . THR B 2 64 ? -6.715 -5.835 18.218 1.00 127.68 55 THR B N 1
ATOM 723 C CA . THR B 2 64 ? -5.865 -6.654 17.358 1.00 124.30 55 THR B CA 1
ATOM 724 C C . THR B 2 64 ? -4.423 -6.165 17.287 1.00 121.22 55 THR B C 1
ATOM 725 O O . THR B 2 64 ? -3.623 -6.751 16.538 1.00 118.35 55 THR B O 1
ATOM 729 N N . LEU B 2 65 ? -4.072 -5.114 18.034 1.00 119.48 56 LEU B N 1
ATOM 730 C CA . LEU B 2 65 ? -2.791 -4.451 17.827 1.00 111.72 56 LEU B CA 1
ATOM 731 C C . LEU B 2 65 ? -1.626 -5.426 17.971 1.00 111.95 56 LEU B C 1
ATOM 732 O O . LEU B 2 65 ? -0.645 -5.352 17.220 1.00 111.27 56 LEU B O 1
ATOM 737 N N . LYS B 2 66 ? -1.738 -6.385 18.890 1.00 109.49 57 LYS B N 1
ATOM 738 C CA . LYS B 2 66 ? -0.619 -7.291 19.129 1.00 112.26 57 LYS B CA 1
ATOM 739 C C . LYS B 2 66 ? -0.388 -8.229 17.943 1.00 108.70 57 LYS B C 1
ATOM 740 O O . LYS B 2 66 ? 0.760 -8.596 17.662 1.00 108.21 57 LYS B O 1
ATOM 746 N N . GLU B 2 67 ? -1.450 -8.586 17.217 1.00 106.83 58 GLU B N 1
ATOM 747 C CA . GLU B 2 67 ? -1.325 -9.427 16.030 1.00 108.34 58 GLU B CA 1
ATOM 748 C C . GLU B 2 67 ? -0.941 -8.620 14.794 1.00 105.59 58 GLU B C 1
ATOM 749 O O . GLU B 2 67 ? -0.205 -9.118 13.933 1.00 98.41 58 GLU B O 1
ATOM 755 N N . GLN B 2 68 ? -1.464 -7.393 14.685 1.00 107.76 59 GLN B N 1
ATOM 756 C CA . GLN B 2 68 ? -1.002 -6.427 13.694 1.00 103.61 59 GLN B CA 1
ATOM 757 C C . GLN B 2 68 ? 0.515 -6.289 13.773 1.00 105.23 59 GLN B C 1
ATOM 758 O O . GLN B 2 68 ? 1.246 -6.603 12.827 1.00 102.90 59 GLN B O 1
ATOM 764 N N . PHE B 2 69 ? 0.996 -5.835 14.930 1.00 106.27 60 PHE B N 1
ATOM 765 C CA . PHE B 2 69 ? 2.427 -5.746 15.206 1.00 105.91 60 PHE B CA 1
ATOM 766 C C . PHE B 2 69 ? 3.149 -7.038 14.852 1.00 103.75 60 PHE B C 1
ATOM 767 O O . PHE B 2 69 ? 4.133 -7.027 14.108 1.00 106.66 60 PHE B O 1
ATOM 775 N N . THR B 2 70 ? 2.676 -8.166 15.384 1.00 102.10 61 THR B N 1
ATOM 776 C CA . THR B 2 70 ? 3.274 -9.447 15.028 1.00 102.50 61 THR B CA 1
ATOM 777 C C . THR B 2 70 ? 3.256 -9.674 13.525 1.00 107.69 61 THR B C 1
ATOM 778 O O . THR B 2 70 ? 4.254 -10.128 12.951 1.00 111.57 61 THR B O 1
ATOM 782 N N . PHE B 2 71 ? 2.139 -9.364 12.864 1.00 103.18 62 PHE B N 1
ATOM 783 C CA . PHE B 2 71 ? 2.081 -9.565 11.423 1.00 101.27 62 PHE B CA 1
ATOM 784 C C . PHE B 2 71 ? 3.096 -8.692 10.694 1.00 101.30 62 PHE B C 1
ATOM 785 O O . PHE B 2 71 ? 3.818 -9.163 9.804 1.00 94.77 62 PHE B O 1
ATOM 793 N N . ILE B 2 72 ? 3.116 -7.397 11.015 1.00 101.79 63 ILE B N 1
ATOM 794 C CA . ILE B 2 72 ? 4.056 -6.488 10.372 1.00 99.41 63 ILE B CA 1
ATOM 795 C C . ILE B 2 72 ? 5.486 -6.917 10.684 1.00 108.27 63 ILE B C 1
ATOM 796 O O . ILE B 2 72 ? 6.365 -6.889 9.813 1.00 108.22 63 ILE B O 1
ATOM 801 N N . LYS B 2 73 ? 5.735 -7.342 11.934 1.00 115.27 64 LYS B N 1
ATOM 802 C CA . LYS B 2 73 ? 7.076 -7.760 12.333 1.00 117.28 64 LYS B CA 1
ATOM 803 C C . LYS B 2 73 ? 7.593 -8.884 11.451 1.00 114.40 64 LYS B C 1
ATOM 804 O O . LYS B 2 73 ? 8.792 -8.958 11.167 1.00 110.89 64 LYS B O 1
ATOM 810 N N . ASN B 2 74 ? 6.714 -9.787 11.044 1.00 105.42 65 ASN B N 1
ATOM 811 C CA . ASN B 2 74 ? 7.110 -10.979 10.315 1.00 104.62 65 ASN B CA 1
ATOM 812 C C . ASN B 2 74 ? 7.019 -10.802 8.809 1.00 104.28 65 ASN B C 1
ATOM 813 O O . ASN B 2 74 ? 7.370 -11.728 8.072 1.00 102.82 65 ASN B O 1
ATOM 818 N N . ALA B 2 75 ? 6.549 -9.647 8.337 1.00 104.42 66 ALA B N 1
ATOM 819 C CA . ALA B 2 75 ? 6.361 -9.399 6.915 1.00 102.89 66 ALA B CA 1
ATOM 820 C C . ALA B 2 75 ? 7.213 -8.252 6.410 1.00 105.29 66 ALA B C 1
ATOM 821 O O . ALA B 2 75 ? 7.160 -7.943 5.211 1.00 109.99 66 ALA B O 1
ATOM 823 N N . SER B 2 76 ? 8.007 -7.622 7.273 1.00 104.40 67 SER B N 1
ATOM 824 C CA . SER B 2 76 ? 8.752 -6.433 6.892 1.00 108.09 67 SER B CA 1
ATOM 825 C C . SER B 2 76 ? 10.228 -6.531 7.286 1.00 105.74 67 SER B C 1
ATOM 826 O O . SER B 2 76 ? 10.657 -7.406 8.055 1.00 92.81 67 SER B O 1
ATOM 829 N N . THR B 2 77 ? 11.016 -5.622 6.711 1.00 105.44 68 THR B N 1
ATOM 830 C CA . THR B 2 77 ? 12.358 -5.396 7.214 1.00 110.02 68 THR B CA 1
ATOM 831 C C . THR B 2 77 ? 12.264 -4.526 8.464 1.00 110.56 68 THR B C 1
ATOM 832 O O . THR B 2 77 ? 11.207 -3.970 8.785 1.00 105.06 68 THR B O 1
ATOM 836 N N . SER B 2 78 ? 13.392 -4.407 9.177 1.00 106.05 69 SER B N 1
ATOM 837 C CA . SER B 2 78 ? 13.338 -3.798 10.497 1.00 101.64 69 SER B CA 1
ATOM 838 C C . SER B 2 78 ? 13.140 -2.289 10.434 1.00 104.85 69 SER B C 1
ATOM 839 O O . SER B 2 78 ? 12.552 -1.724 11.356 1.00 109.47 69 SER B O 1
ATOM 842 N N . ILE B 2 79 ? 13.581 -1.611 9.371 1.00 106.97 70 ILE B N 1
ATOM 843 C CA . ILE B 2 79 ? 13.185 -0.205 9.217 1.00 109.53 70 ILE B CA 1
ATOM 844 C C . ILE B 2 79 ? 11.700 -0.055 8.848 1.00 107.51 70 ILE B C 1
ATOM 845 O O . ILE B 2 79 ? 11.042 0.911 9.261 1.00 105.41 70 ILE B O 1
ATOM 850 N N . VAL B 2 80 ? 11.149 -0.953 8.033 1.00 104.43 71 VAL B N 1
ATOM 851 C CA . VAL B 2 80 ? 9.711 -0.869 7.800 1.00 105.54 71 VAL B CA 1
ATOM 852 C C . VAL B 2 80 ? 8.982 -1.027 9.123 1.00 101.80 71 VAL B C 1
ATOM 853 O O . VAL B 2 80 ? 8.361 -0.086 9.626 1.00 102.37 71 VAL B O 1
ATOM 857 N N . TYR B 2 81 ? 9.123 -2.201 9.739 1.00 104.79 72 TYR B N 1
ATOM 858 C CA . TYR B 2 81 ? 8.613 -2.502 11.074 1.00 106.06 72 TYR B CA 1
ATOM 859 C C . TYR B 2 81 ? 8.831 -1.399 12.111 1.00 103.77 72 TYR B C 1
ATOM 860 O O . TYR B 2 81 ? 7.988 -1.203 12.990 1.00 102.42 72 TYR B O 1
ATOM 869 N N . MET B 2 82 ? 9.948 -0.676 12.031 1.00 106.13 73 MET B N 1
ATOM 870 C CA . MET B 2 82 ? 10.219 0.362 13.021 1.00 107.63 73 MET B CA 1
ATOM 871 C C . MET B 2 82 ? 9.426 1.637 12.734 1.00 109.31 73 MET B C 1
ATOM 872 O O . MET B 2 82 ? 8.746 2.164 13.617 1.00 112.70 73 MET B O 1
ATOM 877 N N . GLN B 2 83 ? 9.528 2.168 11.512 1.00 107.53 74 GLN B N 1
ATOM 878 C CA . GLN B 2 83 ? 8.723 3.326 11.134 1.00 104.48 74 GLN B CA 1
ATOM 879 C C . GLN B 2 83 ? 7.253 3.067 11.369 1.00 100.83 74 GLN B C 1
ATOM 880 O O . GLN B 2 83 ? 6.493 3.992 11.661 1.00 100.52 74 GLN B O 1
ATOM 886 N N . PHE B 2 84 ? 6.831 1.817 11.170 1.00 100.53 75 PHE B N 1
ATOM 887 C CA . PHE B 2 84 ? 5.520 1.364 11.610 1.00 102.21 75 PHE B CA 1
ATOM 888 C C . PHE B 2 84 ? 5.293 1.693 13.080 1.00 103.86 75 PHE B C 1
ATOM 889 O O . PHE B 2 84 ? 4.293 2.322 13.446 1.00 103.91 75 PHE B O 1
ATOM 897 N N . ALA B 2 85 ? 6.229 1.280 13.936 1.00 105.34 76 ALA B N 1
ATOM 898 C CA . ALA B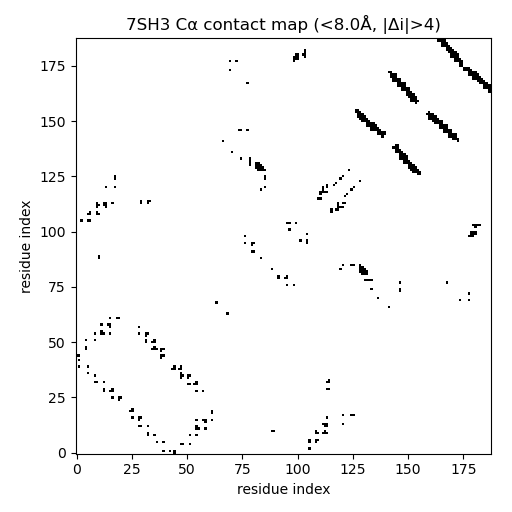 2 85 ? 6.081 1.486 15.368 1.00 99.99 76 ALA B CA 1
ATOM 899 C C . ALA B 2 85 ? 6.265 2.950 15.738 1.00 102.41 76 ALA B C 1
ATOM 900 O O . ALA B 2 85 ? 5.530 3.475 16.576 1.00 111.70 76 ALA B O 1
ATOM 902 N N . ASN B 2 86 ? 7.215 3.638 15.120 1.00 104.46 77 ASN B N 1
ATOM 903 C CA . ASN B 2 86 ? 7.376 5.056 15.433 1.00 107.21 77 ASN B CA 1
ATOM 904 C C . ASN B 2 86 ? 6.211 5.898 14.959 1.00 107.15 77 ASN B C 1
ATOM 905 O O . ASN B 2 86 ? 6.215 7.109 15.204 1.00 111.73 77 ASN B O 1
ATOM 910 N N . PHE B 2 87 ? 5.234 5.295 14.283 1.00 105.71 78 PHE B N 1
ATOM 911 C CA . PHE B 2 87 ? 4.008 5.979 13.900 1.00 108.76 78 PHE B CA 1
ATOM 912 C C . PHE B 2 87 ? 2.868 5.709 14.869 1.00 110.73 78 PHE B C 1
ATOM 913 O O . PHE B 2 87 ? 2.090 6.621 15.170 1.00 111.49 78 PHE B O 1
ATOM 921 N N . MET B 2 88 ? 2.788 4.484 15.387 1.00 106.20 79 MET B N 1
ATOM 922 C CA . MET B 2 88 ? 1.778 4.077 16.349 1.00 106.85 79 MET B CA 1
ATOM 923 C C . MET B 2 88 ? 2.074 4.550 17.776 1.00 114.09 79 MET B C 1
ATOM 924 O O . MET B 2 88 ? 1.169 4.536 18.612 1.00 113.22 79 MET B O 1
ATOM 929 N N . ASN B 2 89 ? 3.310 4.953 18.074 1.00 114.09 80 ASN B N 1
ATOM 930 C CA . ASN B 2 89 ? 3.684 5.369 19.421 1.00 117.84 80 ASN B CA 1
ATOM 931 C C . ASN B 2 89 ? 2.853 6.578 19.842 1.00 120.61 80 ASN B C 1
ATOM 932 O O . ASN B 2 89 ? 2.508 7.430 19.018 1.00 119.43 80 ASN B O 1
ATOM 937 N N . ILE B 2 90 ? 2.486 6.630 21.126 1.00 124.63 81 ILE B N 1
ATOM 938 C CA . ILE B 2 90 ? 1.635 7.719 21.594 1.00 122.51 81 ILE B CA 1
ATOM 939 C C . ILE B 2 90 ? 2.397 9.029 21.692 1.00 125.97 81 ILE B C 1
ATOM 940 O O . ILE B 2 90 ? 1.802 10.064 22.017 1.00 124.72 81 ILE B O 1
ATOM 945 N N . ASP B 2 91 ? 3.711 8.984 21.436 1.00 125.29 82 ASP B N 1
ATOM 946 C CA . ASP B 2 91 ? 4.520 10.178 21.222 1.00 126.94 82 ASP B CA 1
ATOM 947 C C . ASP B 2 91 ? 4.008 10.943 20.009 1.00 125.55 82 ASP B C 1
ATOM 948 O O . ASP B 2 91 ? 4.016 12.178 20.002 1.00 121.78 82 ASP B O 1
ATOM 953 N N . ASN B 2 92 ? 3.513 10.217 19.003 1.00 128.47 83 ASN B N 1
ATOM 954 C CA . ASN B 2 92 ? 3.004 10.798 17.762 1.00 129.20 83 ASN B CA 1
ATOM 955 C C . ASN B 2 92 ? 1.587 11.339 17.908 1.00 124.25 83 ASN B C 1
ATOM 956 O O . ASN B 2 92 ? 0.678 10.618 18.329 1.00 123.18 83 ASN B O 1
ATOM 961 N N . SER B 2 93 ? 1.398 12.603 17.513 1.00 125.03 84 SER B N 1
ATOM 962 C CA . SER B 2 93 ? 0.087 13.237 17.611 1.00 129.43 84 SER B CA 1
ATOM 963 C C . SER B 2 93 ? -0.903 12.629 16.627 1.00 131.54 84 SER B C 1
ATOM 964 O O . SER B 2 93 ? -2.105 12.555 16.911 1.00 131.65 84 SER B O 1
ATOM 967 N N . LEU B 2 94 ? -0.415 12.185 15.479 1.00 133.73 85 LEU B N 1
ATOM 968 C CA . LEU B 2 94 ? -1.250 11.656 14.417 1.00 134.06 85 LEU B CA 1
ATOM 969 C C . LEU B 2 94 ? -1.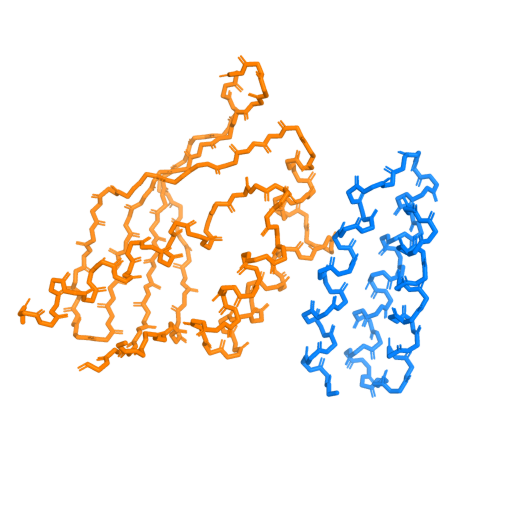482 10.161 14.539 1.00 131.77 85 LEU B C 1
ATOM 970 O O . LEU B 2 94 ? -2.090 9.568 13.639 1.00 131.68 85 LEU B O 1
ATOM 975 N N . SER B 2 95 ? -1.003 9.535 15.610 1.00 125.51 86 SER B N 1
ATOM 976 C CA . SER B 2 95 ? -1.164 8.101 15.735 1.00 123.57 86 SER B CA 1
ATOM 977 C C . SER B 2 95 ? -2.651 7.753 15.730 1.00 125.23 86 SER B C 1
ATOM 978 O O . SER B 2 95 ? -3.487 8.574 16.116 1.00 128.78 86 SER B O 1
ATOM 981 N N . PRO B 2 96 ? -3.014 6.566 15.248 1.00 119.89 87 PRO B N 1
ATOM 982 C CA . PRO B 2 96 ? -4.424 6.141 15.347 1.00 119.36 87 PRO B CA 1
ATOM 983 C C . PRO B 2 96 ? -4.885 5.925 16.777 1.00 120.80 87 PRO B C 1
ATOM 984 O O . PRO B 2 96 ? -6.054 6.183 17.095 1.00 121.48 87 PRO B O 1
ATOM 988 N N . VAL B 2 97 ? -3.986 5.464 17.651 1.00 122.44 88 VAL B N 1
ATOM 989 C CA . VAL B 2 97 ? -4.328 5.233 19.050 1.00 118.37 88 VAL B CA 1
ATOM 990 C C . VAL B 2 97 ? -4.758 6.529 19.722 1.00 120.46 88 VAL B C 1
ATOM 991 O O . VAL B 2 97 ? -5.709 6.549 20.509 1.00 122.93 88 VAL B O 1
ATOM 995 N N . ILE B 2 98 ? -4.077 7.633 19.421 1.00 122.20 89 ILE B N 1
ATOM 996 C CA . ILE B 2 98 ? -4.480 8.918 19.983 1.00 122.88 89 ILE B CA 1
ATOM 997 C C . ILE B 2 98 ? -5.823 9.352 19.406 1.00 124.23 89 ILE B C 1
ATOM 998 O O . ILE B 2 98 ? -6.754 9.682 20.147 1.00 128.51 89 ILE B O 1
ATOM 1003 N N . ARG B 2 99 ? -5.942 9.367 18.075 1.00 133.61 90 ARG B N 1
ATOM 1004 C CA . ARG B 2 99 ? -7.184 9.801 17.437 1.00 134.22 90 ARG B CA 1
ATOM 1005 C C . ARG B 2 99 ? -8.343 8.861 17.744 1.00 135.74 90 ARG B C 1
ATOM 1006 O O . ARG B 2 99 ? -9.399 9.293 18.222 1.00 137.79 90 ARG B O 1
ATOM 1014 N N . TYR B 2 100 ? -8.181 7.573 17.448 1.00 125.92 91 TYR B N 1
ATOM 1015 C CA . TYR B 2 100 ? -9.339 6.689 17.490 1.00 126.31 91 TYR B CA 1
ATOM 1016 C C . TYR B 2 100 ? -9.600 6.107 18.875 1.00 125.59 91 TYR B C 1
ATOM 1017 O O . TYR B 2 100 ? -10.766 6.007 19.281 1.00 129.57 91 TYR B O 1
ATOM 1026 N N . GLN B 2 101 ? -8.550 5.729 19.607 1.00 122.80 92 GLN B N 1
ATOM 1027 C CA . GLN B 2 101 ? -8.664 5.217 20.979 1.00 122.34 92 GLN B CA 1
ATOM 1028 C C . GLN B 2 101 ? -9.442 3.913 20.948 1.00 120.73 92 GLN B C 1
ATOM 1029 O O . GLN B 2 101 ? -9.039 2.978 20.227 1.00 118.29 92 GLN B O 1
ATOM 1035 N N . LYS B 2 102 ? -10.545 3.788 21.683 1.00 126.07 93 LYS B N 1
ATOM 1036 C CA . LYS B 2 102 ? -11.365 2.591 21.670 1.00 126.76 93 LYS B CA 1
ATOM 1037 C C . LYS B 2 102 ? -12.705 2.804 20.982 1.00 127.33 93 LYS B C 1
ATOM 1038 O O . LYS B 2 102 ? -13.521 1.879 20.942 1.00 128.48 93 LYS B O 1
ATOM 1044 N N . LEU B 2 103 ? -12.941 3.987 20.416 1.00 125.43 94 LEU B N 1
ATOM 1045 C CA . LEU B 2 103 ? -14.244 4.323 19.861 1.00 129.85 94 LEU B CA 1
ATOM 1046 C C . LEU B 2 103 ? -14.353 4.014 18.372 1.00 130.93 94 LEU B C 1
ATOM 1047 O O . LEU B 2 103 ? -15.378 3.478 17.927 1.00 134.39 94 LEU B O 1
ATOM 1052 N N . TYR B 2 104 ? -13.322 4.325 17.594 1.00 128.43 95 TYR B N 1
ATOM 1053 C CA . TYR B 2 104 ? -13.415 4.275 16.146 1.00 124.91 95 TYR B CA 1
ATOM 1054 C C . TYR B 2 104 ? -12.636 3.074 15.632 1.00 123.38 95 TYR B C 1
ATOM 1055 O O . TYR B 2 104 ? -11.770 2.530 16.327 1.00 121.66 95 TYR B O 1
ATOM 1064 N N . ARG B 2 105 ? -12.958 2.652 14.408 1.00 121.31 96 ARG B N 1
ATOM 1065 C CA . ARG B 2 105 ? -12.319 1.475 13.830 1.00 116.65 96 ARG B CA 1
ATOM 1066 C C . ARG B 2 105 ? -12.133 1.693 12.334 1.00 117.79 96 ARG B C 1
ATOM 1067 O O . ARG B 2 105 ? -13.117 1.818 11.587 1.00 117.12 96 ARG B O 1
ATOM 1075 N N . ARG B 2 106 ? -10.863 1.724 11.907 1.00 113.29 97 ARG B N 1
ATOM 1076 C CA . ARG B 2 106 ? -10.472 2.017 10.531 1.00 111.82 97 ARG B CA 1
ATOM 1077 C C . ARG B 2 106 ? -10.542 0.775 9.646 1.00 108.20 97 ARG B C 1
ATOM 1078 O O . ARG B 2 106 ? -10.104 -0.317 10.034 1.00 98.50 97 ARG B O 1
ATOM 1086 N N . SER B 2 107 ? -11.109 0.965 8.448 1.00 105.93 98 SER B N 1
ATOM 1087 C CA . SER B 2 107 ? -11.265 -0.078 7.449 1.00 103.19 98 SER B CA 1
ATOM 1088 C C . SER B 2 107 ? -10.550 0.340 6.170 1.00 102.79 98 SER B C 1
ATOM 1089 O O . SER B 2 107 ? -10.380 1.534 5.908 1.00 105.28 98 SER B O 1
ATOM 1092 N N . ILE B 2 108 ? -10.110 -0.640 5.376 1.00 108.10 99 ILE B N 1
ATOM 1093 C CA . ILE B 2 108 ? -9.304 -0.361 4.187 1.00 104.09 99 ILE B CA 1
ATOM 1094 C C . ILE B 2 108 ? -9.952 -1.019 2.963 1.00 105.81 99 ILE B C 1
ATOM 1095 O O . ILE B 2 108 ? -10.227 -2.227 2.977 1.00 105.95 99 ILE B O 1
ATOM 1100 N N . ASN B 2 109 ? -10.200 -0.238 1.908 1.00 101.85 100 ASN B N 1
ATOM 1101 C CA . ASN B 2 109 ? -10.716 -0.794 0.662 1.00 113.71 100 ASN B CA 1
ATOM 1102 C C . ASN B 2 109 ? -9.629 -0.663 -0.404 1.00 112.91 100 ASN B C 1
ATOM 1103 O O . ASN B 2 109 ? -9.159 0.444 -0.692 1.00 106.10 100 ASN B O 1
ATOM 1105 N N . ILE B 2 110 ? -9.218 -1.790 -0.974 1.00 117.39 101 ILE B N 1
ATOM 1106 C CA . ILE B 2 110 ? -8.174 -1.773 -1.992 1.00 120.69 101 ILE B CA 1
ATOM 1107 C C . ILE B 2 110 ? -8.784 -1.369 -3.327 1.00 124.62 101 ILE B C 1
ATOM 1108 O O . ILE B 2 110 ? -9.730 -2.000 -3.815 1.00 124.07 101 ILE B O 1
ATOM 1113 N N . ILE B 2 111 ? -8.232 -0.324 -3.931 1.00 116.82 102 ILE B N 1
ATOM 1114 C CA . ILE B 2 111 ? -8.805 0.223 -5.150 1.00 116.08 102 ILE B CA 1
ATOM 1115 C C . ILE B 2 111 ? -8.032 -0.370 -6.325 1.00 115.92 102 ILE B C 1
ATOM 1116 O O . ILE B 2 111 ? -8.446 -1.382 -6.906 1.00 113.12 102 ILE B O 1
ATOM 1121 N N . SER B 2 112 ? -6.880 0.218 -6.657 1.00 111.04 103 SER B N 1
ATOM 1122 C CA . SER B 2 112 ? -6.054 -0.321 -7.723 1.00 110.54 103 SER B CA 1
ATOM 1123 C C . SER B 2 112 ? -4.590 -0.409 -7.311 1.00 116.10 103 SER B C 1
ATOM 1124 O O . SER B 2 112 ? -4.052 0.472 -6.623 1.00 112.74 103 SER B O 1
ATOM 1127 N N . ILE B 2 113 ? -3.971 -1.515 -7.733 1.00 122.15 104 ILE B N 1
ATOM 1128 C CA . ILE B 2 113 ? -2.539 -1.763 -7.614 1.00 115.25 104 ILE B CA 1
ATOM 1129 C C . ILE B 2 113 ? -1.869 -1.361 -8.919 1.00 111.26 104 ILE B C 1
ATOM 1130 O O . ILE B 2 113 ? -2.310 -1.759 -10.003 1.00 112.08 104 ILE B O 1
ATOM 1135 N N . ASN B 2 114 ? -0.795 -0.586 -8.820 1.00 125.58 105 ASN B N 1
ATOM 1136 C CA . ASN B 2 114 ? 0.077 -0.297 -9.955 1.00 128.50 105 ASN B CA 1
ATOM 1137 C C . ASN B 2 114 ? 1.334 -1.150 -9.814 1.00 129.40 105 ASN B C 1
ATOM 1138 O O . ASN B 2 114 ? 2.167 -0.888 -8.945 1.00 134.00 105 ASN B O 1
ATOM 1143 N N . ASN B 2 115 ? 1.474 -2.171 -10.652 1.00 115.37 106 ASN B N 1
ATOM 1144 C CA . ASN B 2 115 ? 2.681 -2.993 -10.642 1.00 117.83 106 ASN B CA 1
ATOM 1145 C C . ASN B 2 115 ? 3.747 -2.246 -11.426 1.00 117.49 106 ASN B C 1
ATOM 1146 O O . ASN B 2 115 ? 3.689 -2.175 -12.653 1.00 116.47 106 ASN B O 1
ATOM 1151 N N . ILE B 2 116 ? 4.741 -1.684 -10.740 1.00 125.43 107 ILE B N 1
ATOM 1152 C CA . ILE B 2 116 ? 5.794 -0.968 -11.471 1.00 127.74 107 ILE B CA 1
ATOM 1153 C C . ILE B 2 116 ? 6.799 -1.962 -12.050 1.00 123.10 107 ILE B C 1
ATOM 1154 O O . ILE B 2 116 ? 6.893 -2.118 -13.271 1.00 128.77 107 ILE B O 1
ATOM 1159 N N . ASN B 2 117 ? 7.529 -2.647 -11.192 1.00 121.22 108 ASN B N 1
ATOM 1160 C CA . ASN B 2 117 ? 8.366 -3.775 -11.590 1.00 125.43 108 ASN B CA 1
ATOM 1161 C C . ASN B 2 117 ? 8.084 -4.950 -10.659 1.00 130.31 108 ASN B C 1
ATOM 1162 O O . ASN B 2 117 ? 7.072 -4.990 -9.938 1.00 131.15 108 ASN B O 1
ATOM 1167 N N . ASN B 2 118 ? 9.012 -5.917 -10.647 1.00 130.95 109 ASN B N 1
ATOM 1168 C CA . ASN B 2 118 ? 8.896 -7.111 -9.819 1.00 129.37 109 ASN B CA 1
ATOM 1169 C C . ASN B 2 118 ? 9.162 -6.836 -8.350 1.00 127.68 109 ASN B C 1
ATOM 1170 O O . ASN B 2 118 ? 8.783 -7.657 -7.506 1.00 129.16 109 ASN B O 1
ATOM 1175 N N . ASN B 2 119 ? 9.770 -5.697 -8.011 1.00 125.05 110 ASN B N 1
ATOM 1176 C CA . ASN B 2 119 ? 10.080 -5.394 -6.615 1.00 119.99 110 ASN B CA 1
ATOM 1177 C C . ASN B 2 119 ? 9.431 -4.115 -6.096 1.00 115.27 110 ASN B C 1
ATOM 1178 O O . ASN B 2 119 ? 9.702 -3.716 -4.959 1.00 110.39 110 ASN B O 1
ATOM 1183 N N . GLU B 2 120 ? 8.558 -3.487 -6.880 1.00 118.06 111 GLU B N 1
ATOM 1184 C CA . GLU B 2 120 ? 7.980 -2.184 -6.582 1.00 116.89 111 GLU B CA 1
ATOM 1185 C C . GLU B 2 120 ? 6.541 -2.140 -7.066 1.00 125.94 111 GLU B C 1
ATOM 1186 O O . GLU B 2 120 ? 6.264 -2.438 -8.237 1.00 125.17 111 GLU B O 1
ATOM 1192 N N . ALA B 2 121 ? 5.636 -1.746 -6.170 1.00 127.56 112 ALA B N 1
ATOM 1193 C CA . ALA B 2 121 ? 4.222 -1.638 -6.491 1.00 125.64 112 ALA B CA 1
ATOM 1194 C C . ALA B 2 121 ? 3.620 -0.446 -5.763 1.00 125.70 112 ALA B C 1
ATOM 1195 O O . ALA B 2 121 ? 4.165 0.043 -4.767 1.00 124.91 112 ALA B O 1
ATOM 1197 N N . THR B 2 122 ? 2.467 -0.000 -6.266 1.00 123.35 113 THR B N 1
ATOM 1198 C CA . THR B 2 122 ? 1.754 1.152 -5.723 1.00 116.29 113 THR B CA 1
ATOM 1199 C C . THR B 2 122 ? 0.312 0.718 -5.546 1.00 116.26 113 THR B C 1
ATOM 1200 O O . THR B 2 122 ? -0.416 0.575 -6.532 1.00 118.60 113 THR B O 1
ATOM 1204 N N . VAL B 2 123 ? -0.079 0.487 -4.299 1.00 117.69 114 VAL B N 1
ATOM 1205 C CA . VAL B 2 123 ? -1.466 0.231 -3.932 1.00 108.33 114 VAL B CA 1
ATOM 1206 C C . VAL B 2 123 ? -2.136 1.555 -3.606 1.00 107.51 114 VAL B C 1
ATOM 1207 O O . VAL B 2 123 ? -1.615 2.342 -2.802 1.00 101.81 114 VAL B O 1
ATOM 1211 N N . THR B 2 124 ? -3.284 1.805 -4.233 1.00 107.57 115 THR B N 1
ATOM 1212 C CA . THR B 2 124 ? -4.114 2.965 -3.935 1.00 108.89 115 THR B CA 1
ATOM 1213 C C . THR B 2 124 ? -5.395 2.501 -3.240 1.00 107.30 115 THR B C 1
ATOM 1214 O O . THR B 2 124 ? -6.030 1.537 -3.684 1.00 107.05 115 THR B O 1
ATOM 1218 N N . PHE B 2 125 ? -5.780 3.174 -2.152 1.00 107.98 116 PHE B N 1
ATOM 1219 C CA . PHE B 2 125 ? -6.838 2.638 -1.299 1.00 106.23 116 PHE B CA 1
ATOM 1220 C C . PHE B 2 125 ? -7.592 3.753 -0.574 1.00 104.20 116 PHE B C 1
ATOM 1221 O O . PHE B 2 125 ? -7.223 4.932 -0.625 1.00 98.62 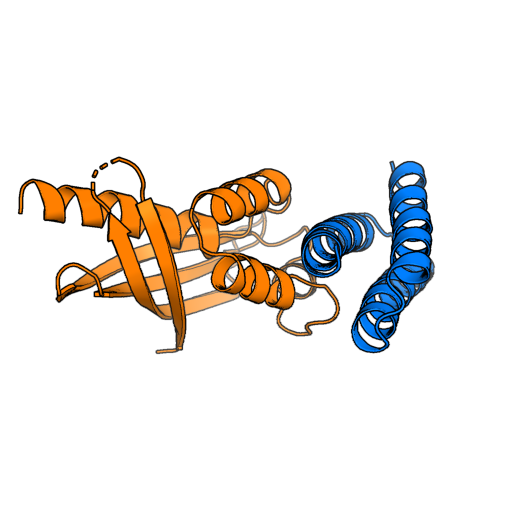116 PHE B O 1
ATOM 1229 N N . GLU B 2 126 ? -8.680 3.352 0.093 1.00 108.83 117 GLU B N 1
ATOM 1230 C CA . GLU B 2 126 ? -9.596 4.250 0.792 1.00 105.55 117 GLU B CA 1
ATOM 1231 C C . GLU B 2 126 ? -9.648 3.866 2.261 1.00 101.18 117 GLU B C 1
ATOM 1232 O O . GLU B 2 126 ? -9.805 2.684 2.584 1.00 99.90 117 GLU B O 1
ATOM 1234 N N . SER B 2 127 ? -9.524 4.862 3.137 1.00 103.49 118 SER B N 1
ATOM 1235 C CA . SER B 2 127 ? -9.693 4.690 4.572 1.00 105.22 118 SER B CA 1
ATOM 1236 C C . SER B 2 127 ? -11.111 5.055 4.995 1.00 118.37 118 SER B C 1
ATOM 1237 O O . SER B 2 127 ? -11.891 5.649 4.242 1.00 116.70 118 SER B O 1
ATOM 1240 N N . LEU B 2 128 ? -11.418 4.742 6.254 1.00 114.79 119 LEU B N 1
ATOM 1241 C CA . LEU B 2 128 ? -12.772 4.887 6.756 1.00 111.73 119 LEU B CA 1
ATOM 1242 C C . LEU B 2 128 ? -12.830 4.710 8.263 1.00 115.85 119 LEU B C 1
ATOM 1243 O O . LEU B 2 128 ? -12.543 3.619 8.763 1.00 115.08 119 LEU B O 1
ATOM 1248 N N . ALA B 2 129 ? -13.235 5.755 8.990 1.00 123.81 120 ALA B N 1
ATOM 1249 C CA . ALA B 2 129 ? -13.321 5.725 10.449 1.00 126.87 120 ALA B CA 1
ATOM 1250 C C . ALA B 2 129 ? -14.767 5.940 10.887 1.00 127.43 120 ALA B C 1
ATOM 1251 O O . ALA B 2 129 ? -15.324 7.027 10.701 1.00 128.46 1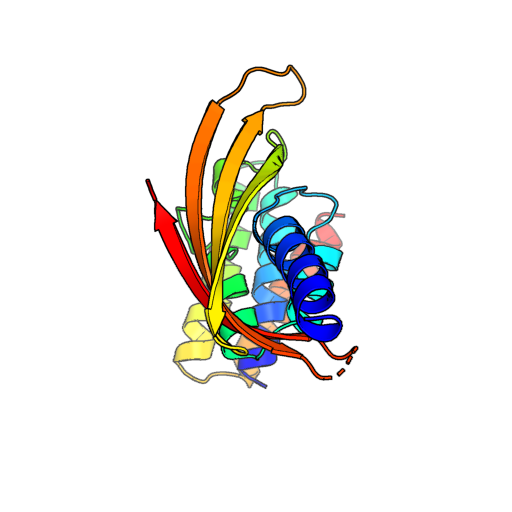20 ALA B O 1
ATOM 1253 N N . GLN B 2 130 ? -15.360 4.915 11.493 1.00 126.57 121 GLN B N 1
ATOM 1254 C CA . GLN B 2 130 ? -16.701 5.020 12.045 1.00 132.17 121 GLN B CA 1
ATOM 1255 C C . GLN B 2 130 ? -16.763 4.329 13.400 1.00 134.96 121 GLN B C 1
ATOM 1256 O O . GLN B 2 130 ? -16.054 3.351 13.651 1.00 132.39 121 GLN B O 1
ATOM 1262 N N . ASN B 2 131 ? -17.613 4.867 14.278 1.00 141.13 122 ASN B N 1
ATOM 1263 C CA . ASN B 2 131 ? -17.788 4.357 15.631 1.00 144.63 122 ASN B CA 1
ATOM 1264 C C . ASN B 2 131 ? -18.783 3.199 15.625 1.00 147.75 122 ASN B C 1
ATOM 1265 O O . ASN B 2 131 ? -19.334 2.821 14.588 1.00 143.44 122 ASN B O 1
ATOM 1270 N N . ASN B 2 132 ? -19.042 2.642 16.809 1.00 162.89 123 ASN B N 1
ATOM 1271 C CA . ASN B 2 132 ? -20.009 1.557 16.912 1.00 160.88 123 ASN B CA 1
ATOM 1272 C C . ASN B 2 132 ? -21.415 2.002 16.526 1.00 160.75 123 ASN B C 1
ATOM 1273 O O . ASN B 2 132 ? -22.285 1.146 16.334 1.00 168.06 123 ASN B O 1
ATOM 1278 N N . THR B 2 133 ? -21.648 3.314 16.395 1.00 155.90 124 THR B N 1
ATOM 1279 C CA . THR B 2 133 ? -22.913 3.841 15.883 1.00 149.40 124 THR B CA 1
ATOM 1280 C C . THR B 2 133 ? -22.987 3.769 14.359 1.00 145.76 124 THR B C 1
ATOM 1281 O O . THR B 2 133 ? -24.052 3.489 13.801 1.00 136.80 124 THR B O 1
ATOM 1285 N N . GLY B 2 134 ? -21.871 4.016 13.671 1.00 147.66 125 GLY B N 1
ATOM 1286 C CA . GLY B 2 134 ? -21.824 4.014 12.221 1.00 140.06 125 GLY B CA 1
ATOM 1287 C C . GLY B 2 134 ? -21.561 5.372 11.613 1.00 137.68 125 GLY B C 1
ATOM 1288 O O . GLY B 2 134 ? -21.436 5.473 10.384 1.00 129.90 125 GLY B O 1
ATOM 1289 N N . GLU B 2 135 ? -21.477 6.414 12.436 1.00 142.36 126 GLU B N 1
ATOM 1290 C CA . GLU B 2 135 ? -21.273 7.777 11.960 1.00 143.29 126 GLU B CA 1
ATOM 1291 C C . GLU B 2 135 ? -19.840 7.918 11.462 1.00 142.11 126 GLU B C 1
ATOM 1292 O O . GLU B 2 135 ? -18.895 7.900 12.255 1.00 144.64 126 GLU B O 1
ATOM 1298 N N . ILE B 2 136 ? -19.668 8.067 10.149 1.00 139.88 127 ILE B N 1
ATOM 1299 C CA . ILE B 2 136 ? -18.327 8.153 9.585 1.00 134.60 127 ILE B CA 1
ATOM 1300 C C . ILE B 2 136 ? -17.676 9.466 9.990 1.00 138.35 127 ILE B C 1
ATOM 1301 O O . ILE B 2 136 ? -18.306 10.533 9.954 1.00 137.09 127 ILE B O 1
ATOM 1306 N N . LEU B 2 137 ? -16.404 9.381 10.396 1.00 141.44 128 LEU B N 1
ATOM 1307 C CA . LEU B 2 137 ? -15.557 10.533 10.681 1.00 1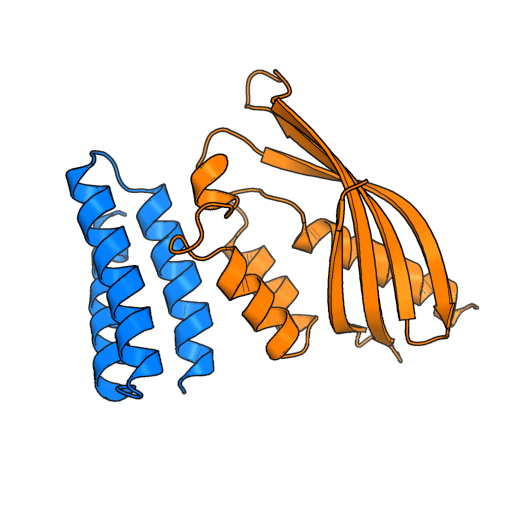41.69 128 LEU B CA 1
ATOM 1308 C C . LEU B 2 137 ? -14.505 10.747 9.600 1.00 140.43 128 LEU B C 1
ATOM 1309 O O . LEU B 2 137 ? -14.482 11.806 8.966 1.00 140.94 128 LEU B O 1
ATOM 1314 N N . GLU B 2 138 ? -13.624 9.770 9.374 1.00 135.11 129 GLU B N 1
ATOM 1315 C CA . GLU B 2 138 ? -12.579 9.861 8.360 1.00 132.64 129 GLU B CA 1
ATOM 1316 C C . GLU B 2 138 ? -12.911 8.981 7.162 1.00 127.54 129 GLU B C 1
ATOM 1317 O O . GLU B 2 138 ? -13.331 7.831 7.316 1.00 127.28 129 GLU B O 1
ATOM 1323 N N . ASN B 2 139 ? -12.695 9.537 5.970 1.00 121.33 130 ASN B N 1
ATOM 1324 C CA . ASN B 2 139 ? -12.820 8.824 4.698 1.00 114.95 130 ASN B CA 1
ATOM 1325 C C . ASN B 2 139 ? -11.842 9.514 3.747 1.00 114.85 130 ASN B C 1
ATOM 1326 O O . ASN B 2 139 ? -12.073 10.662 3.354 1.00 115.04 130 ASN B O 1
ATOM 1331 N N . MET B 2 140 ? -10.734 8.836 3.428 1.00 111.94 131 MET B N 1
ATOM 1332 C CA . MET B 2 140 ? -9.618 9.421 2.688 1.00 113.37 131 MET B CA 1
ATOM 1333 C C . MET B 2 140 ? -9.132 8.470 1.598 1.00 111.33 131 MET B C 1
ATOM 1334 O O . MET B 2 140 ? -9.484 7.287 1.559 1.00 108.58 131 MET B O 1
ATOM 1339 N N . LEU B 2 141 ? -8.299 9.011 0.712 1.00 109.80 132 LEU B N 1
ATOM 1340 C CA . LEU B 2 141 ? -7.791 8.305 -0.456 1.00 107.50 132 LEU B CA 1
ATOM 1341 C C . LEU B 2 141 ? -6.274 8.333 -0.388 1.00 113.63 132 LEU B C 1
ATOM 1342 O O . LEU B 2 141 ? -5.676 9.416 -0.331 1.00 116.23 132 LEU B O 1
ATOM 1347 N N . TRP B 2 142 ? -5.653 7.147 -0.399 1.00 113.67 133 TRP B N 1
ATOM 1348 C CA . TRP B 2 142 ? -4.244 6.973 -0.055 1.00 111.03 133 TRP B CA 1
ATOM 1349 C C . TRP B 2 142 ? -3.535 6.139 -1.107 1.00 109.12 133 TRP B C 1
ATOM 1350 O O . TRP B 2 142 ? -4.089 5.169 -1.626 1.00 110.28 133 TRP B O 1
ATOM 1361 N N . GLU B 2 143 ? -2.284 6.496 -1.374 1.00 111.32 134 GLU B N 1
ATOM 1362 C CA . GLU B 2 143 ? -1.374 5.694 -2.182 1.00 106.96 134 GLU B CA 1
ATOM 1363 C C . GLU B 2 143 ? -0.330 5.062 -1.270 1.00 104.08 134 GLU B C 1
ATOM 1364 O O . GLU B 2 143 ? 0.263 5.761 -0.444 1.00 102.26 134 GLU B O 1
ATOM 1370 N N . ALA B 2 144 ? -0.110 3.748 -1.400 1.00 102.44 135 ALA B N 1
ATOM 1371 C CA . ALA B 2 144 ? 0.949 3.067 -0.641 1.00 103.73 135 ALA B CA 1
ATOM 1372 C C . ALA B 2 144 ? 2.008 2.584 -1.631 1.00 114.09 135 ALA B C 1
ATOM 1373 O O . ALA B 2 144 ? 1.820 1.575 -2.327 1.00 113.62 135 ALA B O 1
ATOM 1375 N N . LYS B 2 145 ? 3.111 3.334 -1.692 1.00 114.16 136 LYS B N 1
ATOM 1376 C CA . LYS B 2 145 ? 4.231 3.099 -2.599 1.00 109.50 136 LYS B CA 1
ATOM 1377 C C . LYS B 2 145 ? 5.151 2.073 -1.940 1.00 111.06 136 LYS B C 1
ATOM 1378 O O . LYS B 2 145 ? 5.889 2.397 -1.003 1.00 115.36 136 LYS B O 1
ATOM 1384 N N . ILE B 2 146 ? 5.116 0.827 -2.421 1.00 107.03 137 ILE B N 1
ATOM 1385 C CA . ILE B 2 146 ? 5.760 -0.300 -1.745 1.00 110.36 137 ILE B CA 1
ATOM 1386 C C . ILE B 2 146 ? 6.947 -0.807 -2.550 1.00 116.31 137 ILE B C 1
ATOM 1387 O O . ILE B 2 146 ? 6.893 -0.867 -3.785 1.00 120.30 137 ILE B O 1
ATOM 1392 N N . GLY B 2 147 ? 8.020 -1.170 -1.841 1.00 108.78 138 GLY B N 1
ATOM 1393 C CA . GLY B 2 147 ? 9.043 -2.026 -2.400 1.00 106.62 138 GLY B CA 1
ATOM 1394 C C . GLY B 2 147 ? 9.160 -3.336 -1.644 1.00 107.96 138 GLY B C 1
ATOM 1395 O O . GLY B 2 147 ? 9.338 -3.332 -0.417 1.00 107.09 138 GLY B O 1
ATOM 1396 N N . PHE B 2 148 ? 9.097 -4.465 -2.353 1.00 108.28 139 PHE B N 1
ATOM 1397 C CA . PHE B 2 148 ? 9.036 -5.774 -1.710 1.00 110.81 139 PHE B CA 1
ATOM 1398 C C . PHE B 2 148 ? 9.968 -6.787 -2.382 1.00 113.98 139 PHE B C 1
ATOM 1399 O O . PHE B 2 148 ? 10.571 -6.521 -3.429 1.00 113.07 139 PHE B O 1
ATOM 1407 N N . ILE B 2 149 ? 10.085 -7.969 -1.757 1.00 113.65 140 ILE B N 1
ATOM 1408 C CA . ILE B 2 149 ? 10.681 -9.145 -2.391 1.00 118.19 140 ILE B CA 1
ATOM 1409 C C . ILE B 2 149 ? 9.819 -10.364 -2.039 1.00 125.00 140 ILE B C 1
ATOM 1410 O O . ILE B 2 149 ? 9.412 -10.540 -0.883 1.00 122.77 140 ILE B O 1
ATOM 1415 N N . MET B 2 150 ? 9.525 -11.193 -3.046 1.00 144.87 141 MET B N 1
ATOM 1416 C CA . MET B 2 150 ? 8.746 -12.423 -2.897 1.00 147.27 141 MET B CA 1
ATOM 1417 C C . MET B 2 150 ? 9.324 -13.511 -3.788 1.00 153.45 141 MET B C 1
ATOM 1418 O O . MET B 2 150 ? 9.531 -13.272 -4.982 1.00 154.20 141 MET B O 1
ATOM 1423 N N . ASP B 2 151 ? 9.553 -14.704 -3.227 1.00 150.06 142 ASP B N 1
ATOM 1424 C CA . ASP B 2 151 ? 9.989 -15.862 -4.030 1.00 153.86 142 ASP B CA 1
ATOM 1425 C C . ASP B 2 151 ? 9.072 -16.075 -5.256 1.00 156.09 142 ASP B C 1
ATOM 1426 O O . ASP B 2 151 ? 9.329 -16.922 -6.125 1.00 155.86 142 ASP B O 1
ATOM 1431 N N . PHE B 2 163 ? 5.486 -18.425 1.046 1.00 143.92 150 PHE B N 1
ATOM 1432 C CA . PHE B 2 163 ? 6.026 -17.787 -0.147 1.00 148.71 150 PHE B CA 1
ATOM 1433 C C . PHE B 2 163 ? 7.206 -16.869 0.188 1.00 152.43 150 PHE B C 1
ATOM 1434 O O . PHE B 2 163 ? 7.999 -16.526 -0.694 1.00 154.63 150 PHE B O 1
ATOM 1436 N N . HIS B 2 164 ? 7.321 -16.495 1.466 1.00 150.03 151 HIS B N 1
ATOM 1437 C CA . HIS B 2 164 ? 8.307 -15.521 1.935 1.00 145.64 151 HIS B CA 1
ATOM 1438 C C . HIS B 2 164 ? 8.057 -14.165 1.274 1.00 136.93 151 HIS B C 1
ATOM 1439 O O . HIS B 2 164 ? 8.696 -13.812 0.278 1.00 138.16 151 HIS B O 1
ATOM 1441 N N . PHE B 2 165 ? 7.110 -13.407 1.814 1.00 135.39 152 PHE B N 1
ATOM 1442 C CA . PHE B 2 165 ? 6.808 -12.063 1.337 1.00 130.28 152 PHE B CA 1
ATOM 1443 C C . PHE B 2 165 ? 7.403 -11.068 2.323 1.00 126.47 152 PHE B C 1
ATOM 1444 O O . PHE B 2 165 ? 7.116 -11.137 3.528 1.00 125.44 152 PHE B O 1
ATOM 1452 N N . ILE B 2 166 ? 8.218 -10.140 1.829 1.00 118.78 153 ILE B N 1
ATOM 1453 C CA . ILE B 2 166 ? 8.861 -9.173 2.710 1.00 114.62 153 ILE B CA 1
ATOM 1454 C C . ILE B 2 166 ? 8.721 -7.776 2.126 1.00 112.67 153 ILE B C 1
ATOM 1455 O O . ILE B 2 166 ? 9.021 -7.561 0.943 1.00 109.16 153 ILE B O 1
ATOM 1460 N N . VAL B 2 167 ? 8.266 -6.832 2.948 1.00 107.60 154 VAL B N 1
ATOM 1461 C CA . VAL B 2 167 ? 8.116 -5.445 2.518 1.00 109.99 154 VAL B CA 1
ATOM 1462 C C . VAL B 2 167 ? 9.362 -4.670 2.924 1.00 107.24 154 VAL B C 1
ATOM 1463 O O . VAL B 2 167 ? 9.642 -4.516 4.116 1.00 102.39 154 VAL B O 1
ATOM 1467 N N . THR B 2 168 ? 10.111 -4.177 1.930 1.00 104.69 155 THR B N 1
ATOM 1468 C CA . THR B 2 168 ? 11.383 -3.514 2.197 1.00 106.19 155 THR B CA 1
ATOM 1469 C C . THR B 2 168 ? 11.277 -1.992 2.264 1.00 107.82 155 THR B C 1
ATOM 1470 O O . THR B 2 168 ? 12.201 -1.340 2.786 1.00 109.04 155 THR B O 1
ATOM 1474 N N . SER B 2 169 ? 10.156 -1.435 1.807 1.00 100.99 156 SER B N 1
ATOM 1475 C CA . SER B 2 169 ? 9.936 -0.002 1.699 1.00 104.69 156 SER B CA 1
ATOM 1476 C C . SER B 2 169 ? 8.440 0.277 1.780 1.00 118.04 156 SER B C 1
ATOM 1477 O O . SER B 2 169 ? 7.621 -0.514 1.296 1.00 114.33 156 SER B O 1
ATOM 1480 N N . TYR B 2 170 ? 8.082 1.418 2.374 1.00 125.39 157 TYR B N 1
ATOM 1481 C CA . TYR B 2 170 ? 6.666 1.777 2.514 1.00 123.54 157 TYR B CA 1
ATOM 1482 C C . TYR B 2 170 ? 6.538 3.288 2.675 1.00 122.59 157 TYR B C 1
ATOM 1483 O O . TYR B 2 170 ? 7.012 3.840 3.675 1.00 124.26 157 TYR B O 1
ATOM 1492 N N . LYS B 2 171 ? 5.908 3.947 1.700 1.00 110.35 158 LYS B N 1
ATOM 1493 C CA . LYS B 2 171 ? 5.684 5.391 1.717 1.00 110.40 158 LYS B CA 1
ATOM 1494 C C . LYS B 2 171 ? 4.211 5.678 1.432 1.00 117.37 158 LYS B C 1
ATOM 1495 O O . LYS B 2 171 ? 3.641 5.156 0.459 1.00 111.91 158 LYS B O 1
ATOM 1501 N N . LEU B 2 172 ? 3.598 6.519 2.270 1.00 113.88 159 LEU B N 1
ATOM 1502 C CA . LEU B 2 172 ? 2.192 6.868 2.120 1.00 110.57 159 LEU B CA 1
ATOM 1503 C C . LEU B 2 172 ? 2.033 8.280 1.563 1.00 113.15 159 LEU B C 1
ATOM 1504 O O . LEU B 2 172 ? 2.834 9.177 1.838 1.00 100.42 159 LEU B O 1
ATOM 1509 N N . LYS B 2 173 ? 0.946 8.475 0.811 1.00 118.91 160 LYS B N 1
ATOM 1510 C CA . LYS B 2 173 ? 0.670 9.733 0.130 1.00 118.23 160 LYS B CA 1
ATOM 1511 C C . LYS B 2 173 ? -0.841 9.924 0.104 1.00 117.07 160 LYS B C 1
ATOM 1512 O O . LYS B 2 173 ? -1.581 8.967 -0.147 1.00 118.00 160 LYS B O 1
ATOM 1518 N N . LEU B 2 174 ? -1.293 11.143 0.396 1.00 118.33 161 LEU B N 1
ATOM 1519 C CA . LEU B 2 174 ? -2.714 11.462 0.495 1.00 117.77 161 LEU B CA 1
ATOM 1520 C C . LEU B 2 174 ? -3.213 12.020 -0.836 1.00 120.37 161 LEU B C 1
ATOM 1521 O O . LEU B 2 174 ? -2.476 12.706 -1.553 1.00 121.71 161 LEU B O 1
ATOM 1526 N N . LEU B 2 175 ? -4.473 11.730 -1.167 1.00 117.50 162 LEU B N 1
ATOM 1527 C CA . LEU B 2 175 ? -4.981 12.131 -2.486 1.00 118.30 162 LEU B CA 1
ATOM 1528 C C . LEU B 2 175 ? -6.225 13.029 -2.421 1.00 118.08 162 LEU B C 1
ATOM 1529 O O . LEU B 2 175 ? -6.539 13.769 -3.372 1.00 114.90 162 LEU B O 1
#

Solvent-accessible surface area: 9968 Å² total; per-residue (Å²): 80,34,77,110,8,14,22,103,2,0,25,8,0,0,53,0,30,20,54,7,160,90,108,121,54,36,100,122,0,62,51,19,1,73,61,0,27,78,32,18,117,120,116,45,61,99,69,0,104,120,15,11,77,85,0,74,42,20,18,125,115,39,177,132,117,53,34,62,52,0,27,106,64,0,61,59,1,0,78,51,28,19,63,1,48,52,96,42,7,132,100,6,3,60,46,0,104,99,9,14,48,64,103,2,12,58,94,5,0,58,96,6,2,13,83,34,87,119,0,14,0,51,92,0,62,78,99,48,65,30,54,28,55,37,99,66,45,81,66,81,77,85,80,54,0,7,0,27,0,19,0,54,0,68,27,119,105,32,107,106,102,40,99,48,89,42,51,0,66,1,10,3,84,25,136,81,61,22,45,0,52,33,23,113,70,126,99,104

Foldseek 3Di:
DLVVLLVLLVVLLVLQCVLADDVVSNVVSVVLSVVLVVCVVVVVPVVSVVSSVVSNVSNVVSD/DVVVVVLVVVVVVLCFLLVWDDPVCVVVSLVVQVQAEDVVSSVVSVVQCDPVHCPHCCNVCPNFKIKGKAWDDKACPDQFWIKTKIWIWIDGPVGDIDDIFIKIWTWGWDPVVRTYTYDTDMDTD

Sequence (188 aa):
NAEEITEKATLVGIEAWLLAKDEEQKKKVRTLNRQVKKLLQQNDLDQAKRVLDQLKSVLEDLKNPYISVANIMLQNYVKQREKYNYDTLKEQFTFIKNASTSIVYMQFANFMNIDNSLSPVIRYQKLYRRSINIISINNINNNEATVTFESLAQNNTGEILENMLWEAKIGFIMDFHFIVTSYKLKLL

Organism: Rickettsia typhi (strain ATCC VR-144 / Wilmington) (NCBI:txid257363)

Nearest PDB structures (foldseek):
  7sh3-assembly1_B  TM=1.008E+00  e=5.346E-24  Rickettsia typhi str. Wilmington
  4o3v-assembly1_B  TM=9.818E-01  e=4.055E-20  Rickettsia typhi str. Wilmin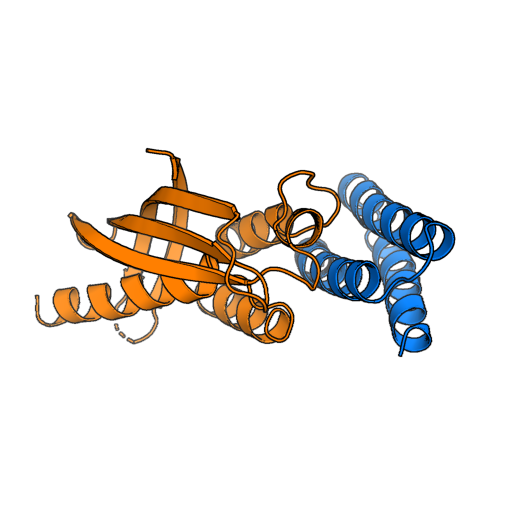gton
  4o3v-assembly1_A  TM=9.790E-01  e=7.386E-20  Rickettsia typhi str. Wilmington
  2cc3-assembly1_B  TM=9.051E-01  e=1.570E-08  Agrobacterium tumefaciens
  7q1v-assembly1_D  TM=8.736E-01  e=1.770E-08  Escherichia coli